Protein AF-0000000066667867 (afdb_homodimer)

Secondary structure (DSSP, 8-state):
-------EEEGGGS--B-TTSSEEEEEESHHHH--SS-EEEEEEE-TT-EEEEEE-SS-EEEEEEEESEEEEEETTEEEEEETTEEEEE-TT--EEEE--SSS-EEEEEEEESPPSSGGGS-EE-S--S-TTSPPP----/-------EEEGGGS--B-TTSSEEEEEESHHHH--SS-EEEEEEE-TT-EEEEEE-SS-EEEEEEEESEEEEEETTEEEEEETTEEEEE-TT--EEEE--SSS-EEEEEEEESPPSSGGGS-EE-S--S-TTSPPP----

Radius of gyration: 17.8 Å; Cα contacts (8 Å, |Δi|>4): 812; chains: 2; bounding box: 37×53×55 Å

Structure (mmCIF, N/CA/C/O backbone):
data_AF-0000000066667867-model_v1
#
loop_
_entity.id
_entity.type
_entity.pdbx_description
1 polymer 'Cupin type-2 domain-containing protein'
#
loop_
_atom_site.group_PDB
_atom_site.id
_atom_site.type_symbol
_atom_site.label_atom_id
_atom_site.label_alt_id
_atom_site.label_comp_id
_atom_site.label_asym_id
_atom_site.label_entity_id
_atom_site.label_seq_id
_atom_site.pdbx_PDB_ins_code
_atom_site.Cartn_x
_atom_site.Cartn_y
_atom_site.Cartn_z
_atom_site.occupancy
_atom_site.B_iso_or_equiv
_atom_site.auth_seq_id
_atom_site.auth_comp_id
_atom_site.auth_asym_id
_atom_site.auth_atom_id
_atom_site.pdbx_PDB_model_num
ATOM 1 N N . MET A 1 1 ? 5.062 1.375 31.656 1 29.25 1 MET A N 1
ATOM 2 C CA . MET A 1 1 ? 5.879 1.717 30.5 1 29.25 1 MET A CA 1
ATOM 3 C C . MET A 1 1 ? 5.203 1.274 29.203 1 29.25 1 MET A C 1
ATOM 5 O O . MET A 1 1 ? 4.988 0.081 28.984 1 29.25 1 MET A O 1
ATOM 9 N N . ASP A 1 2 ? 4.164 1.99 28.641 1 37.16 2 ASP A N 1
ATOM 10 C CA . ASP A 1 2 ? 3.309 1.571 27.531 1 37.16 2 ASP A CA 1
ATOM 11 C C . ASP A 1 2 ? 4.129 0.926 26.406 1 37.16 2 ASP A C 1
ATOM 13 O O . ASP A 1 2 ? 5.133 1.488 25.969 1 37.16 2 ASP A O 1
ATOM 17 N N . ALA A 1 3 ? 4.379 -0.222 26.469 1 41.19 3 ALA A N 1
ATOM 18 C CA . ALA A 1 3 ? 5.258 -0.989 25.578 1 41.19 3 ALA A CA 1
ATOM 19 C C . ALA A 1 3 ? 5.352 -0.349 24.203 1 41.19 3 ALA A C 1
ATOM 21 O O . ALA A 1 3 ? 4.344 0.108 23.656 1 41.19 3 ALA A O 1
ATOM 22 N N . ALA A 1 4 ? 6.492 0.35 23.969 1 49.84 4 ALA A N 1
ATOM 23 C CA . ALA A 1 4 ? 6.777 1.062 22.719 1 49.84 4 ALA A CA 1
ATOM 24 C C . ALA A 1 4 ? 6.262 0.282 21.516 1 49.84 4 ALA A C 1
ATOM 26 O O . ALA A 1 4 ? 6.645 -0.871 21.297 1 49.84 4 ALA A O 1
ATOM 27 N N . VAL A 1 5 ? 4.848 0.308 21.297 1 63.44 5 VAL A N 1
ATOM 28 C CA . VAL A 1 5 ? 4.211 -0.371 20.172 1 63.44 5 VAL A CA 1
ATOM 29 C C . VAL A 1 5 ? 5.055 -0.186 18.906 1 63.44 5 VAL A C 1
ATOM 31 O O . VAL A 1 5 ? 5.422 0.938 18.562 1 63.44 5 VAL A O 1
ATOM 34 N N . THR A 1 6 ? 5.598 -1.247 18.469 1 71 6 THR A N 1
ATOM 35 C CA . THR A 1 6 ? 6.34 -1.229 17.219 1 71 6 THR A CA 1
ATOM 36 C C . THR A 1 6 ? 5.492 -0.626 16.109 1 71 6 THR A C 1
ATOM 38 O O . THR A 1 6 ? 4.391 -1.104 15.828 1 71 6 THR A O 1
ATOM 41 N N . ARG A 1 7 ? 6.102 0.423 15.633 1 91.12 7 ARG A N 1
ATOM 42 C CA . ARG A 1 7 ? 5.332 1.026 14.547 1 91.12 7 ARG A CA 1
ATOM 43 C C . ARG A 1 7 ? 6.105 0.968 13.234 1 91.12 7 ARG A C 1
ATOM 45 O O . ARG A 1 7 ? 5.531 1.179 12.164 1 91.12 7 ARG A O 1
ATOM 52 N N . VAL A 1 8 ? 7.395 0.583 13.359 1 98.12 8 VAL A N 1
ATOM 53 C CA . VAL A 1 8 ? 8.219 0.537 12.156 1 98.12 8 VAL A CA 1
ATOM 54 C C . VAL A 1 8 ? 8.758 -0.879 11.945 1 98.12 8 VAL A C 1
ATOM 56 O O . VAL A 1 8 ? 9.273 -1.498 12.883 1 98.12 8 VAL A O 1
ATOM 59 N N . VAL A 1 9 ? 8.609 -1.405 10.789 1 98.5 9 VAL A N 1
ATOM 60 C CA . VAL A 1 9 ? 9.117 -2.723 10.414 1 98.5 9 VAL A CA 1
ATOM 61 C C . VAL A 1 9 ? 10 -2.607 9.172 1 98.5 9 VAL A C 1
ATOM 63 O O . VAL A 1 9 ? 9.555 -2.102 8.141 1 98.5 9 VAL A O 1
ATOM 66 N N . ALA A 1 10 ? 11.211 -3.066 9.281 1 98.69 10 ALA A N 1
ATOM 67 C CA . ALA A 1 10 ? 12.133 -3.07 8.148 1 98.69 10 ALA A CA 1
ATOM 68 C C . ALA A 1 10 ? 12.023 -4.367 7.352 1 98.69 10 ALA A C 1
ATOM 70 O O . ALA A 1 10 ? 11.953 -5.453 7.934 1 98.69 10 ALA A O 1
ATOM 71 N N . ALA A 1 11 ? 12.008 -4.215 6.016 1 98.69 11 ALA A N 1
ATOM 72 C CA . ALA A 1 11 ? 11.984 -5.41 5.176 1 98.69 11 ALA A CA 1
ATOM 73 C C . ALA A 1 11 ? 13.15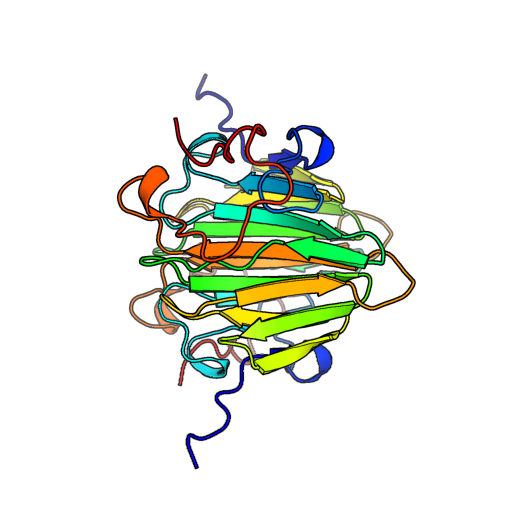6 -6.336 5.508 1 98.69 11 ALA A C 1
ATOM 75 O O . ALA A 1 11 ? 13.023 -7.559 5.445 1 98.69 11 ALA A O 1
ATOM 76 N N . ALA A 1 12 ? 14.25 -5.789 5.828 1 98.12 12 ALA A N 1
ATOM 77 C CA . ALA A 1 12 ? 15.453 -6.559 6.117 1 98.12 12 ALA A CA 1
ATOM 78 C C . ALA A 1 12 ? 15.25 -7.473 7.324 1 98.12 12 ALA A C 1
ATOM 80 O O . ALA A 1 12 ? 15.969 -8.461 7.492 1 98.12 12 ALA A O 1
ATOM 81 N N . ASP A 1 13 ? 14.32 -7.164 8.195 1 97.12 13 ASP A N 1
ATOM 82 C CA . ASP A 1 13 ? 14.102 -7.91 9.43 1 97.12 13 ASP A CA 1
ATOM 83 C C . ASP A 1 13 ? 13.047 -9 9.234 1 97.12 13 ASP A C 1
ATOM 85 O O . ASP A 1 13 ? 12.703 -9.711 10.18 1 97.12 13 ASP A O 1
ATOM 89 N N . ILE A 1 14 ? 12.453 -9.086 8.086 1 97.25 14 ILE A N 1
ATOM 90 C CA . ILE A 1 14 ? 11.398 -10.047 7.801 1 97.25 14 ILE A CA 1
ATOM 91 C C . ILE A 1 14 ? 11.938 -11.148 6.883 1 97.25 14 ILE A C 1
ATOM 93 O O . ILE A 1 14 ? 12.523 -10.859 5.84 1 97.25 14 ILE A O 1
ATOM 97 N N . ALA A 1 15 ? 11.766 -12.391 7.25 1 94.75 15 ALA A N 1
ATOM 98 C CA . ALA A 1 15 ? 12.164 -13.516 6.406 1 94.75 15 ALA A CA 1
ATOM 99 C C . ALA A 1 15 ? 11.344 -13.555 5.121 1 94.75 15 ALA A C 1
ATOM 101 O O . ALA A 1 15 ? 10.133 -13.336 5.141 1 94.75 15 ALA A O 1
ATOM 102 N N . PRO A 1 16 ? 11.992 -13.828 4.039 1 95.88 16 PRO A N 1
ATOM 103 C CA . PRO A 1 16 ? 11.25 -13.945 2.781 1 95.88 16 PRO A CA 1
ATOM 104 C C . PRO A 1 16 ? 10.344 -15.172 2.744 1 95.88 16 PRO A C 1
ATOM 106 O O . PRO A 1 16 ? 10.664 -16.203 3.344 1 95.88 16 PRO A O 1
ATOM 109 N N . ASN A 1 17 ? 9.219 -15.039 2.111 1 95.5 17 ASN A N 1
ATOM 110 C CA . ASN A 1 17 ? 8.336 -16.141 1.747 1 95.5 17 ASN A CA 1
ATOM 111 C C . ASN A 1 17 ? 8.43 -16.469 0.26 1 95.5 17 ASN A C 1
ATOM 113 O O . ASN A 1 17 ? 8.164 -15.617 -0.588 1 95.5 17 ASN A O 1
ATOM 117 N N . ALA A 1 18 ? 8.797 -17.688 -0.059 1 95.06 18 ALA A N 1
ATOM 118 C CA . ALA A 1 18 ? 9.031 -18.062 -1.451 1 95.06 18 ALA A CA 1
ATOM 119 C C . ALA A 1 18 ? 8.008 -19.078 -1.925 1 95.06 18 ALA A C 1
ATOM 121 O O . ALA A 1 18 ? 8.141 -19.641 -3.014 1 95.06 18 ALA A O 1
ATOM 122 N N . ARG A 1 19 ? 6.996 -19.312 -1.132 1 96.19 19 ARG A N 1
ATOM 123 C CA . ARG A 1 19 ? 6.039 -20.375 -1.414 1 96.19 19 ARG A CA 1
ATOM 124 C C . ARG A 1 19 ? 5.402 -20.188 -2.787 1 96.19 19 ARG A C 1
ATOM 126 O O . ARG A 1 19 ? 5.316 -21.125 -3.57 1 96.19 19 ARG A O 1
ATOM 133 N N . ARG A 1 20 ? 5.09 -19 -3.145 1 97.38 20 ARG A N 1
ATOM 134 C CA . ARG A 1 20 ? 4.418 -18.734 -4.414 1 97.38 20 ARG A CA 1
ATOM 135 C C . ARG A 1 20 ? 5.395 -18.172 -5.438 1 97.38 20 ARG A C 1
ATOM 137 O O . ARG A 1 20 ? 4.984 -17.734 -6.516 1 97.38 20 ARG A O 1
ATOM 144 N N . GLY A 1 21 ? 6.641 -18.125 -5.043 1 97.38 21 GLY A N 1
ATOM 145 C CA . GLY A 1 21 ? 7.672 -17.625 -5.93 1 97.38 21 GLY A CA 1
ATOM 146 C C . GLY A 1 21 ? 8.156 -16.234 -5.547 1 97.38 21 GLY A C 1
ATOM 147 O O . GLY A 1 21 ? 7.445 -15.492 -4.859 1 97.38 21 GLY A O 1
ATOM 148 N N . GLY A 1 22 ? 9.289 -15.953 -6.004 1 97.38 22 GLY A N 1
ATOM 149 C CA . GLY A 1 22 ? 9.852 -14.641 -5.727 1 97.38 22 GLY A CA 1
ATOM 150 C C . GLY A 1 22 ? 10.234 -14.453 -4.273 1 97.38 22 GLY A C 1
ATOM 151 O O . GLY A 1 22 ? 10.281 -15.414 -3.508 1 97.38 22 GLY A O 1
ATOM 152 N N . ASP A 1 23 ? 10.648 -13.195 -3.928 1 97.62 23 ASP A N 1
ATOM 153 C CA . ASP A 1 23 ? 10.93 -12.727 -2.574 1 97.62 23 ASP A CA 1
ATOM 154 C C . ASP A 1 23 ? 9.789 -11.852 -2.045 1 97.62 23 ASP A C 1
ATOM 156 O O . ASP A 1 23 ? 9.703 -10.672 -2.377 1 97.62 23 ASP A O 1
ATOM 160 N N . LEU A 1 24 ? 8.93 -12.5 -1.268 1 98 24 LEU A N 1
ATOM 161 C CA . LEU A 1 24 ? 7.797 -11.797 -0.673 1 98 24 LEU A CA 1
ATOM 162 C C . LEU A 1 24 ? 8.008 -11.594 0.823 1 98 24 LEU A C 1
ATOM 164 O O . LEU A 1 24 ? 8.414 -12.516 1.528 1 98 24 LEU A O 1
ATOM 168 N N . ARG A 1 25 ? 7.762 -10.383 1.288 1 97.94 25 ARG A N 1
ATOM 169 C CA . ARG A 1 25 ? 7.887 -10.078 2.709 1 97.94 25 ARG A CA 1
ATOM 170 C C . ARG A 1 25 ? 6.703 -9.258 3.199 1 97.94 25 ARG A C 1
ATOM 172 O O . ARG A 1 25 ? 6.457 -8.156 2.697 1 97.94 25 ARG A O 1
ATOM 179 N N . VAL A 1 26 ? 5.945 -9.797 4.141 1 97.94 26 VAL A N 1
ATOM 180 C CA . VAL A 1 26 ? 4.859 -9.062 4.781 1 97.94 26 VAL A CA 1
ATOM 181 C C . VAL A 1 26 ? 5.402 -8.242 5.945 1 97.94 26 VAL A C 1
ATOM 183 O O . VAL A 1 26 ? 5.844 -8.797 6.953 1 97.94 26 VAL A O 1
ATOM 186 N N . LEU A 1 27 ? 5.324 -6.949 5.816 1 98.5 27 LEU A N 1
ATOM 187 C CA . LEU A 1 27 ? 5.949 -6.07 6.797 1 98.5 27 LEU A CA 1
ATOM 188 C C . LEU A 1 27 ? 4.953 -5.656 7.875 1 98.5 27 LEU A C 1
ATOM 190 O O . LEU A 1 27 ? 5.137 -5.98 9.055 1 98.5 27 LEU A O 1
ATOM 194 N N . LEU A 1 28 ? 3.922 -4.961 7.5 1 98.69 28 LEU A N 1
ATOM 195 C CA . LEU A 1 28 ? 2.889 -4.516 8.43 1 98.69 28 LEU A CA 1
ATOM 196 C C . LEU A 1 28 ? 1.666 -5.426 8.359 1 98.69 28 LEU A C 1
ATOM 198 O O . LEU A 1 28 ? 1.031 -5.535 7.305 1 98.69 28 LEU A O 1
ATOM 202 N N . SER A 1 29 ? 1.342 -6.07 9.445 1 98.06 29 SER A N 1
ATOM 203 C CA . SER A 1 29 ? 0.272 -7.062 9.523 1 98.06 29 SER A CA 1
ATOM 204 C C . SER A 1 29 ? -0.299 -7.145 10.938 1 98.06 29 SER A C 1
ATOM 206 O O . SER A 1 29 ? 0.248 -6.551 11.867 1 98.06 29 SER A O 1
ATOM 208 N N . PRO A 1 30 ? -1.428 -7.867 11.047 1 97.44 30 PRO A N 1
ATOM 209 C CA . PRO A 1 30 ? -1.896 -8.117 12.414 1 97.44 30 PRO A CA 1
ATOM 210 C C . PRO A 1 30 ? -0.801 -8.68 13.32 1 97.44 30 PRO A C 1
ATOM 212 O O . PRO A 1 30 ? -0.742 -8.344 14.508 1 97.44 30 PRO A O 1
ATOM 215 N N . ARG A 1 31 ? 0.071 -9.43 12.812 1 95.31 31 ARG A N 1
ATOM 216 C CA . ARG A 1 31 ? 1.134 -10.055 13.594 1 95.31 31 ARG A CA 1
ATOM 217 C C . ARG A 1 31 ? 2.158 -9.023 14.047 1 95.31 31 ARG A C 1
ATOM 219 O O . ARG A 1 31 ? 2.561 -9.008 15.211 1 95.31 31 ARG A O 1
ATOM 226 N N . THR A 1 32 ? 2.582 -8.148 13.195 1 96.81 32 THR A N 1
ATOM 227 C CA . THR A 1 32 ? 3.746 -7.316 13.469 1 96.81 32 THR A CA 1
ATOM 228 C C . THR A 1 32 ? 3.328 -6.004 14.133 1 96.81 32 THR A C 1
ATOM 230 O O . THR A 1 32 ? 4.078 -5.441 14.93 1 96.81 32 THR A O 1
ATOM 233 N N . VAL A 1 33 ? 2.064 -5.477 13.758 1 97.31 33 VAL A N 1
ATOM 234 C CA . VAL A 1 33 ? 1.728 -4.137 14.227 1 97.31 33 VAL A CA 1
ATOM 235 C C . VAL A 1 33 ? 0.277 -4.105 14.703 1 97.31 33 VAL A C 1
ATOM 237 O O . VAL A 1 33 ? -0.292 -3.033 14.914 1 97.31 33 VAL A O 1
ATOM 240 N N . GLU A 1 34 ? -0.367 -5.242 14.719 1 96.75 34 GLU A N 1
ATOM 241 C CA . GLU A 1 34 ? -1.733 -5.402 15.203 1 96.75 34 GLU A CA 1
ATOM 242 C C . GLU A 1 34 ? -2.727 -4.656 14.32 1 96.75 34 GLU A C 1
ATOM 244 O O . GLU A 1 34 ? -3.727 -4.121 14.805 1 96.75 34 GLU A O 1
ATOM 249 N N . SER A 1 35 ? -2.346 -4.535 13.047 1 97.94 35 SER A N 1
ATOM 250 C CA . SER A 1 35 ? -3.301 -3.949 12.117 1 97.94 35 SER A CA 1
ATOM 251 C C . SER A 1 35 ? -4.598 -4.754 12.07 1 97.94 35 SER A C 1
ATOM 253 O O . SER A 1 35 ? -4.594 -5.961 12.32 1 97.94 35 SER A O 1
ATOM 255 N N . THR A 1 36 ? -5.691 -4.051 11.703 1 98 36 THR A N 1
ATOM 256 C CA . THR A 1 36 ? -6.984 -4.73 11.688 1 98 36 THR A CA 1
ATOM 257 C C . THR A 1 36 ? -7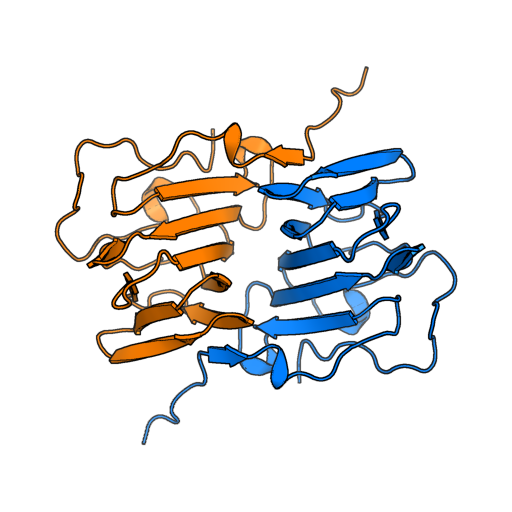.637 -4.629 10.312 1 98 36 THR A C 1
ATOM 259 O O . THR A 1 36 ? -8.57 -5.379 10.008 1 98 36 THR A O 1
ATOM 262 N N . SER A 1 37 ? -7.191 -3.803 9.469 1 98.5 37 SER A N 1
ATOM 263 C CA . SER A 1 37 ? -7.871 -3.539 8.211 1 98.5 37 SER A CA 1
ATOM 264 C C . SER A 1 37 ? -7.227 -4.309 7.059 1 98.5 37 SER A C 1
ATOM 266 O O . SER A 1 37 ? -7.859 -4.539 6.027 1 98.5 37 SER A O 1
ATOM 268 N N . GLY A 1 38 ? -5.98 -4.598 7.168 1 98.44 38 GLY A N 1
ATOM 269 C CA . GLY A 1 38 ? -5.223 -5.23 6.102 1 98.44 38 GLY A CA 1
ATOM 270 C C . GLY A 1 38 ? -3.76 -5.438 6.453 1 98.44 38 GLY A C 1
ATOM 271 O O . GLY A 1 38 ? -3.393 -5.434 7.629 1 98.44 38 GLY A O 1
ATOM 272 N N . PHE A 1 39 ? -2.975 -5.691 5.426 1 98.56 39 PHE A N 1
ATOM 273 C CA . PHE A 1 39 ? -1.535 -5.824 5.609 1 98.56 39 PHE A CA 1
ATOM 274 C C . PHE A 1 39 ? -0.783 -5.32 4.387 1 98.56 39 PHE A C 1
ATOM 276 O O . PHE A 1 39 ? -1.359 -5.203 3.303 1 98.56 39 PHE A O 1
ATOM 283 N N . LEU A 1 40 ? 0.442 -4.977 4.594 1 98.81 40 LEU A N 1
ATOM 284 C CA . LEU A 1 40 ? 1.341 -4.422 3.586 1 98.81 40 LEU A CA 1
ATOM 285 C C . LEU A 1 40 ? 2.654 -5.195 3.547 1 98.81 40 LEU A C 1
ATOM 287 O 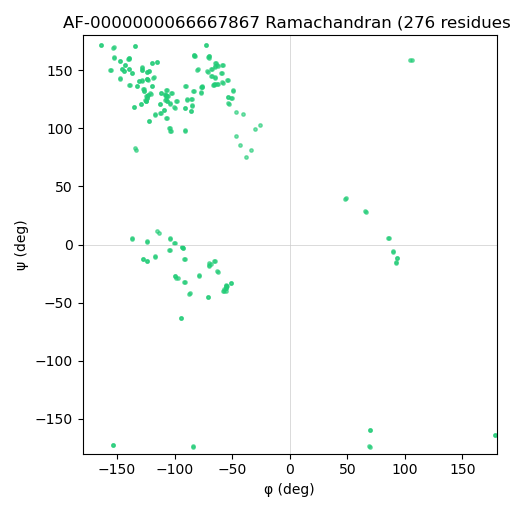O . LEU A 1 40 ? 3.205 -5.547 4.594 1 98.81 40 LEU A O 1
ATOM 291 N N . GLY A 1 41 ? 3.133 -5.375 2.352 1 98.69 41 GLY A N 1
ATOM 292 C CA . GLY A 1 41 ? 4.438 -5.992 2.174 1 98.69 41 GLY A CA 1
ATOM 293 C C . GLY A 1 41 ? 5.125 -5.574 0.889 1 98.69 41 GLY A C 1
ATOM 294 O O . GLY A 1 41 ? 4.695 -4.629 0.226 1 98.69 41 GLY A O 1
ATOM 295 N N . VAL A 1 42 ? 6.258 -6.246 0.631 1 98.81 42 VAL A N 1
ATOM 296 C CA . VAL A 1 42 ? 7.039 -5.98 -0.574 1 98.81 42 VAL A CA 1
ATOM 297 C C . VAL A 1 42 ? 7.316 -7.289 -1.31 1 98.81 42 VAL A C 1
ATOM 299 O O . VAL A 1 42 ? 7.328 -8.359 -0.701 1 98.81 42 VAL A O 1
ATOM 302 N N . LEU A 1 43 ? 7.426 -7.102 -2.584 1 98.31 43 LEU A N 1
ATOM 303 C CA . LEU A 1 43 ? 7.723 -8.188 -3.514 1 98.31 43 LEU A CA 1
ATOM 304 C C . LEU A 1 43 ? 8.922 -7.836 -4.391 1 98.31 43 LEU A C 1
ATOM 306 O O . LEU A 1 43 ? 9.023 -6.711 -4.891 1 98.31 43 LEU A O 1
ATOM 310 N N . ARG A 1 44 ? 9.844 -8.758 -4.547 1 98.69 44 ARG A N 1
ATOM 311 C CA . ARG A 1 44 ? 10.938 -8.641 -5.512 1 98.69 44 ARG A CA 1
ATOM 312 C C . ARG A 1 44 ? 11 -9.867 -6.414 1 98.69 44 ARG A C 1
ATOM 314 O O . ARG A 1 44 ? 10.938 -11 -5.938 1 98.69 44 ARG A O 1
ATOM 321 N N . LEU A 1 45 ? 11.102 -9.625 -7.68 1 98.88 45 LEU A N 1
ATOM 322 C CA . LEU A 1 45 ? 11.227 -10.688 -8.672 1 98.88 45 LEU A CA 1
ATOM 323 C C . LEU A 1 45 ? 12.469 -10.477 -9.539 1 98.88 45 LEU A C 1
ATOM 325 O O . LEU A 1 45 ? 12.641 -9.414 -10.141 1 98.88 45 LEU A O 1
ATOM 329 N N . ALA A 1 46 ? 13.336 -11.445 -9.578 1 98.69 46 ALA A N 1
ATOM 330 C CA . ALA A 1 46 ? 14.398 -11.461 -10.578 1 98.69 46 ALA A CA 1
ATOM 331 C C . ALA A 1 46 ? 13.836 -11.727 -11.977 1 98.69 46 ALA A C 1
ATOM 333 O O . ALA A 1 46 ? 12.68 -12.133 -12.117 1 98.69 46 ALA A O 1
ATOM 334 N N . PRO A 1 47 ? 14.688 -11.383 -13.008 1 98.75 47 PRO A N 1
ATOM 335 C CA . PRO A 1 47 ? 14.227 -11.719 -14.359 1 98.75 47 PRO A CA 1
ATOM 336 C C . PRO A 1 47 ? 13.797 -13.18 -14.484 1 98.75 47 PRO A C 1
ATOM 338 O O . PRO A 1 47 ? 14.516 -14.078 -14.039 1 98.75 47 PRO A O 1
ATOM 341 N N . GLY A 1 48 ? 12.578 -13.383 -14.969 1 98.44 48 GLY A N 1
ATOM 342 C CA . GLY A 1 48 ? 12.078 -14.727 -15.203 1 98.44 48 GLY A CA 1
ATOM 343 C C . GLY A 1 48 ? 11.289 -15.281 -14.031 1 98.44 48 GLY A C 1
ATOM 344 O O . GLY A 1 48 ? 10.594 -16.281 -14.164 1 98.44 48 GLY A O 1
ATOM 345 N N . GLU A 1 49 ? 11.344 -14.633 -12.906 1 98.69 49 GLU A N 1
ATOM 346 C CA . GLU A 1 49 ? 10.617 -15.094 -11.727 1 98.69 49 GLU A CA 1
ATOM 347 C C . GLU A 1 49 ? 9.164 -14.648 -11.758 1 98.69 49 GLU A C 1
ATOM 349 O O . GLU A 1 49 ? 8.797 -13.766 -12.539 1 98.69 49 GLU A O 1
ATOM 354 N N . PHE A 1 50 ? 8.359 -15.32 -10.938 1 98.75 50 PHE A N 1
ATOM 355 C CA . PHE A 1 50 ? 6.938 -15 -10.867 1 98.75 50 PHE A CA 1
ATOM 356 C C . PHE A 1 50 ? 6.375 -15.359 -9.492 1 98.75 50 PHE A C 1
ATOM 358 O O . PHE A 1 50 ? 7.031 -16.047 -8.703 1 98.75 50 PHE A O 1
ATOM 365 N N . VAL A 1 51 ? 5.273 -14.805 -9.18 1 98.69 51 VAL A N 1
ATOM 366 C CA . VAL A 1 51 ? 4.367 -15.266 -8.133 1 98.69 51 VAL A CA 1
ATOM 367 C C . VAL A 1 51 ? 3.236 -16.078 -8.758 1 98.69 51 VAL A C 1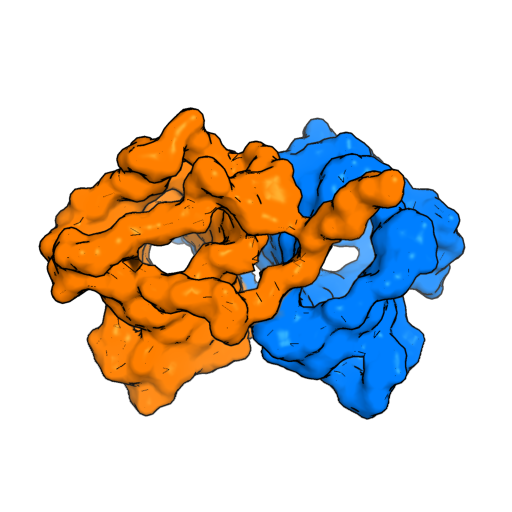
ATOM 369 O O . VAL A 1 51 ? 2.506 -15.586 -9.625 1 98.69 51 VAL A O 1
ATOM 372 N N . SER A 1 52 ? 3.062 -17.281 -8.328 1 98.69 52 SER A N 1
ATOM 373 C CA . SER A 1 52 ? 2.123 -18.219 -8.953 1 98.69 52 SER A CA 1
ATOM 374 C C . SER A 1 52 ? 0.689 -17.703 -8.844 1 98.69 52 SER A C 1
ATOM 376 O O . SER A 1 52 ? 0.358 -16.953 -7.918 1 98.69 52 SER A O 1
ATOM 378 N N . GLU A 1 53 ? -0.108 -18.125 -9.742 1 98.75 53 GLU A N 1
ATOM 379 C CA . GLU A 1 53 ? -1.49 -17.672 -9.852 1 98.75 53 GLU A CA 1
ATOM 380 C C . GLU A 1 53 ? -2.293 -18.062 -8.609 1 98.75 53 GLU A C 1
ATOM 382 O O . GLU A 1 53 ? -2.174 -19.172 -8.109 1 98.75 53 GLU A O 1
ATOM 387 N N . HIS A 1 54 ? -3.09 -17.188 -8.148 1 98.56 54 HIS A N 1
ATOM 388 C CA . HIS A 1 54 ? -3.992 -17.359 -7.012 1 98.56 54 HIS A CA 1
ATOM 389 C C . HIS A 1 54 ? -5.062 -16.266 -6.996 1 98.56 54 HIS A C 1
ATOM 391 O O . HIS A 1 54 ? -5.082 -15.398 -7.867 1 98.56 54 HIS A O 1
ATOM 397 N N . TYR A 1 55 ? -5.988 -16.422 -6.141 1 98.69 55 TYR A N 1
ATOM 398 C CA . TYR A 1 55 ? -6.941 -15.344 -5.898 1 98.69 55 TYR A CA 1
ATOM 399 C C . TYR A 1 55 ? -7.246 -15.211 -4.414 1 98.69 55 TYR A C 1
ATOM 401 O O . TYR A 1 55 ? -6.887 -16.078 -3.617 1 98.69 55 TYR A O 1
ATOM 409 N N . HIS A 1 56 ? -7.75 -14.07 -4.004 1 98.69 56 HIS A N 1
ATOM 410 C CA . HIS A 1 56 ? -8.164 -13.766 -2.639 1 98.69 56 HIS A CA 1
ATOM 411 C C . HIS A 1 56 ? -9.688 -13.672 -2.537 1 98.69 56 HIS A C 1
ATOM 413 O O . HIS A 1 56 ? -10.297 -12.766 -3.104 1 98.69 56 HIS A O 1
ATOM 419 N N . PRO A 1 57 ? -10.336 -14.555 -1.788 1 98.69 57 PRO A N 1
ATOM 420 C CA . PRO A 1 57 ? -11.797 -14.531 -1.702 1 98.69 57 PRO A CA 1
ATOM 421 C C . PRO A 1 57 ? -12.328 -13.32 -0.933 1 98.69 57 PRO A C 1
ATOM 423 O O . PRO A 1 57 ? -13.477 -12.922 -1.126 1 98.69 57 PRO A O 1
ATOM 426 N N . TYR A 1 58 ? -11.492 -12.664 -0.156 1 98.62 58 TYR A N 1
ATOM 427 C CA . TYR A 1 58 ? -12.031 -11.695 0.79 1 98.62 58 TYR A CA 1
ATOM 428 C C . TYR A 1 58 ? -11.336 -10.344 0.641 1 98.62 58 TYR A C 1
ATOM 430 O O . TYR A 1 58 ? -11.789 -9.344 1.206 1 98.62 58 TYR A O 1
ATOM 438 N N . SER A 1 59 ? -10.25 -10.32 -0.085 1 98.75 59 SER A N 1
ATOM 439 C CA . SER A 1 59 ? -9.43 -9.109 -0.066 1 98.75 59 SER A CA 1
ATOM 440 C C . SER A 1 59 ? -9.219 -8.562 -1.475 1 98.75 59 SER A C 1
ATOM 442 O O . SER A 1 59 ? -9.062 -9.336 -2.426 1 98.75 59 SER A O 1
ATOM 444 N N . GLU A 1 60 ? -9.227 -7.293 -1.564 1 98.88 60 GLU A N 1
ATOM 445 C CA . GLU A 1 60 ? -8.633 -6.594 -2.701 1 98.88 60 GLU A CA 1
ATOM 446 C C . GLU A 1 60 ? -7.117 -6.488 -2.555 1 98.88 60 GLU A C 1
ATOM 448 O O . GLU A 1 60 ? -6.598 -6.438 -1.438 1 98.88 60 GLU A O 1
ATOM 453 N N . GLU A 1 61 ? -6.449 -6.449 -3.67 1 98.88 61 GLU A N 1
ATOM 454 C CA . GLU A 1 61 ? -5.004 -6.27 -3.641 1 98.88 61 GLU A CA 1
ATOM 455 C C . GLU A 1 61 ? -4.582 -5.051 -4.457 1 98.88 61 GLU A C 1
ATOM 457 O O . GLU A 1 61 ? -5.035 -4.867 -5.59 1 98.88 61 GLU A O 1
ATOM 462 N N . PHE A 1 62 ? -3.832 -4.227 -3.869 1 98.94 62 PHE A N 1
ATOM 463 C CA . PHE A 1 62 ? -3.195 -3.043 -4.434 1 98.94 62 PHE A CA 1
ATOM 464 C C . PHE A 1 62 ? -1.702 -3.271 -4.625 1 98.94 62 PHE A C 1
ATOM 466 O O . PHE A 1 62 ? -1.002 -3.662 -3.689 1 98.94 62 PHE A O 1
ATOM 473 N N . LEU A 1 63 ? -1.206 -3.109 -5.809 1 98.94 63 LEU A N 1
ATOM 474 C CA . LEU A 1 63 ? 0.202 -3.359 -6.094 1 98.94 63 LEU A CA 1
ATOM 475 C C . LEU A 1 63 ? 0.829 -2.176 -6.824 1 98.94 63 LEU A C 1
ATOM 477 O O . LEU A 1 63 ? 0.345 -1.766 -7.883 1 98.94 63 LEU A O 1
ATOM 481 N N . TYR A 1 64 ? 1.837 -1.585 -6.281 1 98.94 64 TYR A N 1
ATOM 482 C CA . TYR A 1 64 ? 2.578 -0.469 -6.859 1 98.94 64 TYR A CA 1
ATOM 483 C C . TYR A 1 64 ? 3.992 -0.891 -7.238 1 98.94 64 TYR A C 1
ATOM 485 O O . TYR A 1 64 ? 4.734 -1.414 -6.402 1 98.94 64 TYR A O 1
ATOM 493 N N . VAL A 1 65 ? 4.422 -0.595 -8.453 1 98.94 65 VAL A N 1
ATOM 494 C CA . VAL A 1 65 ? 5.754 -0.976 -8.914 1 98.94 65 VAL A CA 1
ATOM 495 C C . VAL A 1 65 ? 6.75 0.139 -8.602 1 98.94 65 VAL A C 1
ATOM 497 O O . VAL A 1 65 ? 6.645 1.243 -9.141 1 98.94 65 VAL A O 1
ATOM 500 N N . VAL A 1 66 ? 7.715 -0.22 -7.77 1 98.38 66 VAL A N 1
ATOM 501 C CA . VAL A 1 66 ? 8.719 0.708 -7.27 1 98.38 66 VAL A CA 1
ATOM 502 C C . VAL A 1 66 ? 9.891 0.773 -8.242 1 98.38 66 VAL A C 1
ATOM 504 O O . VAL A 1 66 ? 10.461 1.845 -8.477 1 98.38 66 VAL A O 1
ATOM 507 N N . ALA A 1 67 ? 10.273 -0.319 -8.719 1 98.25 67 ALA A N 1
ATOM 508 C CA . ALA A 1 67 ? 11.398 -0.478 -9.633 1 98.25 67 ALA A CA 1
ATOM 509 C C . ALA A 1 67 ? 11.117 -1.568 -10.664 1 98.25 67 ALA A C 1
ATOM 511 O O . ALA A 1 67 ? 10.438 -2.557 -10.359 1 98.25 67 ALA A O 1
ATOM 512 N N . GLY A 1 68 ? 11.703 -1.391 -11.875 1 98.38 68 GLY A N 1
ATOM 513 C CA . GLY A 1 68 ? 11.469 -2.355 -12.938 1 98.38 68 GLY A CA 1
ATOM 514 C C . GLY A 1 68 ? 10.047 -2.311 -13.477 1 98.38 68 GLY A C 1
ATOM 515 O O . GLY A 1 68 ? 9.43 -1.246 -13.508 1 98.38 68 GLY A O 1
ATOM 516 N N . SER A 1 69 ? 9.68 -3.398 -14.102 1 98.56 69 SER A N 1
ATOM 517 C CA . SER A 1 69 ? 8.336 -3.566 -14.656 1 98.56 69 SER A CA 1
ATOM 518 C C . SER A 1 69 ? 7.82 -4.984 -14.43 1 98.56 69 SER A C 1
ATOM 520 O O . SER A 1 69 ? 8.609 -5.926 -14.305 1 98.56 69 SER A O 1
ATOM 522 N N . LEU A 1 70 ? 6.531 -5.047 -14.336 1 98.81 70 LEU A N 1
ATOM 523 C CA . LEU A 1 70 ? 5.895 -6.34 -14.125 1 98.81 70 LEU A CA 1
ATOM 524 C C . LEU A 1 70 ? 4.785 -6.574 -15.148 1 98.81 70 LEU A C 1
ATOM 526 O O . LEU A 1 70 ? 4.242 -5.621 -15.703 1 98.81 70 LEU A O 1
ATOM 530 N N . THR A 1 71 ? 4.566 -7.773 -15.406 1 98.69 71 THR A N 1
ATOM 531 C CA . THR A 1 71 ? 3.344 -8.211 -16.078 1 98.69 71 THR A CA 1
ATOM 532 C C . THR A 1 71 ? 2.43 -8.945 -15.094 1 98.69 71 THR A C 1
ATOM 534 O O . THR A 1 71 ? 2.855 -9.891 -14.43 1 98.69 71 THR A O 1
ATOM 537 N N . VAL A 1 72 ? 1.196 -8.469 -14.984 1 98.75 72 VAL A N 1
ATOM 538 C CA . VAL A 1 72 ? 0.205 -9.133 -14.141 1 98.75 72 VAL A CA 1
ATOM 539 C C . VAL A 1 72 ? -0.892 -9.734 -15.016 1 98.75 72 VAL A C 1
ATOM 541 O O . VAL A 1 72 ? -1.518 -9.039 -15.812 1 98.75 72 VAL A O 1
ATOM 544 N N . LEU A 1 73 ? -1.039 -11.016 -14.898 1 98.44 73 LEU A N 1
ATOM 545 C CA . LEU A 1 73 ? -2.178 -11.648 -15.555 1 98.44 73 LEU A CA 1
ATOM 546 C C . LEU A 1 73 ? -3.42 -11.578 -14.672 1 98.44 73 LEU A C 1
ATOM 548 O O . LEU A 1 73 ? -3.414 -12.078 -13.547 1 98.44 73 LEU A O 1
ATOM 552 N N . LEU A 1 74 ? -4.41 -10.969 -15.141 1 98.12 74 LEU A N 1
ATOM 553 C CA . LEU A 1 74 ? -5.719 -10.906 -14.492 1 98.12 74 LEU A CA 1
ATOM 554 C C . LEU A 1 74 ? -6.73 -11.781 -15.234 1 98.12 74 LEU A C 1
ATOM 556 O O . LEU A 1 74 ? -7.121 -11.461 -16.359 1 98.12 74 LEU A O 1
ATOM 560 N N . ASP A 1 75 ? -7.07 -12.844 -14.609 1 97.5 75 ASP A N 1
ATOM 561 C CA . ASP A 1 75 ? -7.875 -13.875 -15.266 1 97.5 75 ASP A CA 1
ATOM 562 C C . ASP A 1 75 ? -7.305 -14.219 -16.641 1 97.5 75 ASP A C 1
ATOM 564 O O . ASP A 1 75 ? -8.039 -14.266 -17.625 1 97.5 75 ASP A O 1
ATOM 568 N N . GLY A 1 76 ? -6.047 -14.242 -16.594 1 96.56 76 GLY A N 1
ATOM 569 C CA . GLY A 1 76 ? -5.359 -14.719 -17.781 1 96.56 76 GLY A CA 1
ATOM 570 C C . GLY A 1 76 ? -4.969 -13.609 -18.75 1 96.56 76 GLY A C 1
ATOM 571 O O . GLY A 1 76 ? -4.176 -13.82 -19.656 1 96.56 76 GLY A O 1
ATOM 572 N N . ALA A 1 77 ? -5.527 -12.453 -18.594 1 96.69 77 ALA A N 1
ATOM 573 C CA . ALA A 1 77 ? -5.219 -11.328 -19.469 1 96.69 77 ALA A CA 1
ATOM 574 C C . ALA A 1 77 ? -4.031 -10.531 -18.938 1 96.69 77 ALA A C 1
ATOM 576 O O . ALA A 1 77 ? -4.059 -10.031 -17.812 1 96.69 77 ALA A O 1
ATOM 577 N N . PRO A 1 78 ? -2.986 -10.352 -19.766 1 97 78 PRO A N 1
ATOM 578 C CA . PRO A 1 78 ? -1.794 -9.648 -19.281 1 97 78 PRO A CA 1
ATOM 579 C C . PRO A 1 78 ? -1.991 -8.133 -19.203 1 97 78 PRO A C 1
ATOM 581 O O . PRO A 1 78 ? -2.6 -7.543 -20.109 1 97 78 PRO A O 1
ATOM 584 N N . VAL A 1 79 ? -1.56 -7.562 -18.156 1 97.5 79 VAL A N 1
ATOM 585 C CA . VAL A 1 79 ? -1.469 -6.121 -17.969 1 97.5 79 VAL A CA 1
ATOM 586 C C . VAL A 1 79 ? -0.036 -5.734 -17.609 1 97.5 79 VAL A C 1
ATOM 588 O O . VAL A 1 79 ? 0.549 -6.293 -16.672 1 97.5 79 VAL A O 1
ATOM 591 N N . GLU A 1 80 ? 0.511 -4.801 -18.391 1 97.75 80 GLU A N 1
ATOM 592 C CA . GLU A 1 80 ? 1.84 -4.293 -18.062 1 97.75 80 GLU A CA 1
ATOM 593 C C . GLU A 1 80 ? 1.766 -3.191 -17.016 1 97.75 80 GLU A C 1
ATOM 595 O O . GLU A 1 80 ? 0.933 -2.289 -17.109 1 97.75 80 GLU A O 1
ATOM 600 N N . VAL A 1 81 ? 2.578 -3.314 -16.047 1 98.69 81 VAL A N 1
ATOM 601 C CA . VAL A 1 81 ? 2.656 -2.33 -14.969 1 98.69 81 VAL A CA 1
ATOM 602 C C . VAL A 1 81 ? 4.078 -1.778 -14.875 1 98.69 81 VAL A C 1
ATOM 604 O O . VAL A 1 81 ? 4.984 -2.459 -14.391 1 98.69 81 VAL A O 1
ATOM 607 N N . ALA A 1 82 ? 4.242 -0.554 -15.32 1 98.44 82 ALA A N 1
ATOM 608 C CA . ALA A 1 82 ? 5.562 0.072 -15.359 1 98.44 82 ALA A CA 1
ATOM 609 C C . ALA A 1 82 ? 5.926 0.673 -14.008 1 98.44 82 ALA A C 1
ATOM 611 O O . ALA A 1 82 ? 5.062 0.838 -13.141 1 98.44 82 ALA A O 1
ATOM 612 N N . GLN A 1 83 ? 7.242 0.937 -13.891 1 98.62 83 GLN A N 1
ATOM 613 C CA . GLN A 1 83 ? 7.672 1.681 -12.711 1 98.62 83 GLN A CA 1
ATOM 614 C C . GLN A 1 83 ? 6.82 2.928 -12.5 1 98.62 83 GLN A C 1
ATOM 616 O O . GLN A 1 83 ? 6.527 3.654 -13.453 1 98.62 83 GLN A O 1
ATOM 621 N N . GLY A 1 84 ? 6.391 3.098 -11.266 1 98.69 84 GLY A N 1
ATOM 622 C CA . GLY A 1 84 ? 5.605 4.285 -10.969 1 98.69 84 GLY A CA 1
ATOM 623 C C . GLY A 1 84 ? 4.125 4.105 -11.258 1 98.69 84 GLY A C 1
ATOM 624 O O . GLY A 1 84 ? 3.352 5.062 -11.18 1 98.69 84 GLY A O 1
ATOM 625 N N . SER A 1 85 ? 3.76 2.912 -11.617 1 98.88 85 SER A N 1
ATOM 626 C CA . SER A 1 85 ? 2.352 2.592 -11.82 1 98.88 85 SER A CA 1
ATOM 627 C C . SER A 1 85 ? 1.861 1.568 -10.805 1 98.88 85 SER A C 1
ATOM 629 O O . SER A 1 85 ? 2.664 0.868 -10.18 1 98.88 85 SER A O 1
ATOM 631 N N . ALA A 1 86 ? 0.515 1.597 -10.617 1 98.94 86 ALA A N 1
ATOM 632 C CA . ALA A 1 86 ? -0.132 0.651 -9.711 1 98.94 86 ALA A CA 1
ATOM 633 C C . ALA A 1 86 ? -1.229 -0.13 -10.43 1 98.94 86 ALA A C 1
ATOM 635 O O . ALA A 1 86 ? -1.875 0.389 -11.336 1 98.94 86 ALA A O 1
ATOM 636 N N . VAL A 1 87 ? -1.411 -1.365 -9.977 1 98.94 87 VAL A N 1
ATOM 637 C CA . VAL A 1 87 ? -2.471 -2.207 -10.523 1 98.94 87 VAL A CA 1
ATOM 638 C C . VAL A 1 87 ? -3.385 -2.682 -9.391 1 98.94 87 VAL A C 1
ATOM 640 O O . VAL A 1 87 ? -2.92 -2.971 -8.289 1 98.94 87 VAL A O 1
ATOM 643 N N . PHE A 1 88 ? -4.645 -2.74 -9.672 1 98.88 88 PHE A N 1
ATOM 644 C CA . PHE A 1 88 ? -5.688 -3.15 -8.742 1 98.88 88 PHE A CA 1
ATOM 645 C C . PHE A 1 88 ? -6.207 -4.543 -9.086 1 98.88 88 PHE A C 1
ATOM 647 O O . PHE A 1 88 ? -6.551 -4.816 -10.234 1 98.88 88 PHE A O 1
ATOM 654 N N . VAL A 1 89 ? -6.223 -5.426 -8.109 1 98.81 89 VAL A N 1
ATOM 655 C CA . VAL A 1 89 ? -6.777 -6.766 -8.266 1 98.81 89 VAL A CA 1
ATOM 656 C C . VAL A 1 89 ? -8.039 -6.902 -7.414 1 98.81 89 VAL A C 1
ATOM 658 O O . VAL A 1 89 ? -7.961 -6.965 -6.184 1 98.81 89 VAL A O 1
ATOM 661 N N . PRO A 1 90 ? -9.188 -7.055 -8.008 1 98.5 90 PRO A N 1
ATOM 662 C CA . PRO A 1 90 ? -10.43 -7.176 -7.238 1 98.5 90 PRO A CA 1
ATOM 663 C C . PRO A 1 90 ? -10.531 -8.508 -6.496 1 98.5 90 PRO A C 1
ATOM 665 O O . PRO A 1 90 ? -9.836 -9.469 -6.84 1 98.5 90 PRO A O 1
ATOM 668 N N . ILE A 1 91 ? -11.422 -8.477 -5.496 1 98.69 91 ILE A N 1
ATOM 669 C CA . ILE A 1 91 ? -11.742 -9.703 -4.777 1 98.69 91 ILE A CA 1
ATOM 670 C C . ILE A 1 91 ? -12.164 -10.789 -5.766 1 98.69 91 ILE A C 1
ATOM 672 O O . ILE A 1 91 ? -12.977 -10.547 -6.66 1 98.69 91 ILE A O 1
ATOM 676 N N . GLY A 1 92 ? -11.5 -11.93 -5.652 1 98.62 92 GLY A N 1
ATOM 677 C CA . GLY A 1 92 ? -11.922 -13.094 -6.41 1 98.62 92 GLY A CA 1
ATOM 678 C C . GLY A 1 92 ? -11.266 -13.188 -7.773 1 98.62 92 GLY A C 1
ATOM 679 O O . GLY A 1 92 ? -11.461 -14.172 -8.492 1 98.62 92 GLY A O 1
ATOM 680 N N . VAL A 1 93 ? -10.516 -12.242 -8.18 1 98.5 93 VAL A N 1
ATOM 681 C CA . VAL A 1 93 ? -9.891 -12.258 -9.492 1 98.5 93 VAL A CA 1
ATOM 682 C C . VAL A 1 93 ? -8.57 -13.023 -9.43 1 98.5 93 VAL A C 1
ATOM 684 O O . VAL A 1 93 ? -7.703 -12.711 -8.609 1 98.5 93 VAL A O 1
ATOM 687 N N . ARG A 1 94 ? -8.438 -13.984 -10.258 1 98.56 94 ARG A N 1
ATOM 688 C CA . ARG A 1 94 ? -7.176 -14.711 -10.367 1 98.56 94 ARG A CA 1
ATOM 689 C C . ARG A 1 94 ? -6.078 -13.805 -10.922 1 98.56 94 ARG A C 1
ATOM 691 O O . ARG A 1 94 ? -6.305 -13.039 -11.859 1 98.56 94 ARG A O 1
ATOM 698 N N . HIS A 1 95 ? -4.918 -13.93 -10.312 1 98.69 95 HIS A N 1
ATOM 699 C CA . HIS A 1 95 ? -3.824 -13.102 -10.805 1 98.69 95 HIS A CA 1
ATOM 700 C C . HIS A 1 95 ? -2.48 -13.805 -10.648 1 98.69 95 HIS A C 1
ATOM 702 O O . HIS A 1 95 ? -2.318 -14.641 -9.758 1 98.69 95 HIS A O 1
ATOM 708 N N . ARG A 1 96 ? -1.66 -13.617 -11.562 1 98.69 96 ARG A N 1
ATOM 709 C CA . ARG A 1 96 ? -0.267 -14.039 -11.641 1 98.69 96 ARG A CA 1
ATOM 710 C C . ARG A 1 96 ? 0.658 -12.859 -11.891 1 98.69 96 ARG A C 1
ATOM 712 O O . ARG A 1 96 ? 0.388 -12.023 -12.758 1 98.69 96 ARG A O 1
ATOM 719 N N . VAL A 1 97 ? 1.697 -12.703 -11.07 1 98.88 97 VAL A N 1
ATOM 720 C CA . VAL A 1 97 ? 2.625 -11.586 -11.219 1 98.88 97 VAL A CA 1
ATOM 721 C C . VAL A 1 97 ? 3.963 -12.094 -11.758 1 98.88 97 VAL A C 1
ATOM 723 O O . VAL A 1 97 ? 4.566 -13 -11.172 1 98.88 97 VAL A O 1
ATOM 726 N N . GLN A 1 98 ? 4.422 -11.422 -12.82 1 98.75 98 GLN A N 1
ATOM 727 C CA . GLN A 1 98 ? 5.621 -11.938 -13.477 1 98.75 98 GLN A CA 1
ATOM 728 C C . GLN A 1 98 ? 6.582 -10.812 -13.828 1 98.75 98 GLN A C 1
ATOM 730 O O . GLN A 1 98 ? 6.148 -9.695 -14.141 1 98.75 98 GLN A O 1
ATOM 735 N N . ASN A 1 99 ? 7.883 -11.141 -13.781 1 98.88 99 ASN A N 1
ATOM 736 C CA . ASN A 1 99 ? 8.914 -10.281 -14.344 1 98.88 99 ASN A CA 1
ATOM 737 C C . ASN A 1 99 ? 9.445 -10.828 -15.664 1 98.88 99 ASN A C 1
ATOM 739 O O . ASN A 1 99 ? 10.367 -11.641 -15.68 1 98.88 99 ASN A O 1
ATOM 743 N N . ASP A 1 100 ? 8.953 -10.25 -16.703 1 97.88 100 ASP A N 1
ATOM 744 C CA . ASP A 1 100 ? 9.352 -10.68 -18.047 1 97.88 100 ASP A CA 1
ATOM 745 C C . ASP A 1 100 ? 10.508 -9.836 -18.562 1 97.88 100 ASP A C 1
ATOM 747 O O . ASP A 1 100 ? 10.906 -9.969 -19.734 1 97.88 100 ASP A O 1
ATOM 751 N N . GLY A 1 101 ? 10.891 -8.914 -17.781 1 97.19 101 GLY A N 1
ATOM 752 C CA . GLY A 1 101 ? 11.977 -8.031 -18.188 1 97.19 101 GLY A CA 1
ATOM 753 C C . GLY A 1 101 ? 13.352 -8.609 -17.906 1 97.19 101 GLY A C 1
ATOM 754 O O . GLY A 1 101 ? 13.469 -9.773 -17.5 1 97.19 101 GLY A O 1
ATOM 755 N N . SER A 1 102 ? 14.375 -7.797 -18.141 1 97.81 102 SER A N 1
ATOM 756 C CA . SER A 1 102 ? 15.758 -8.25 -18.016 1 97.81 102 SER A CA 1
ATOM 757 C C . SER A 1 102 ? 16.391 -7.719 -16.734 1 97.81 102 SER A C 1
ATOM 759 O O . SER A 1 102 ? 17.531 -8.062 -16.406 1 97.81 102 SER A O 1
ATOM 761 N N . ALA A 1 103 ? 15.695 -6.906 -16.016 1 98.38 103 ALA A N 1
ATOM 762 C CA . ALA A 1 103 ? 16.156 -6.359 -14.734 1 98.38 103 ALA A CA 1
ATOM 763 C C . ALA A 1 103 ? 15.227 -6.746 -13.594 1 98.38 103 ALA A C 1
ATOM 765 O O . ALA A 1 103 ? 14.055 -7.059 -13.828 1 98.38 103 ALA A O 1
ATOM 766 N N . PRO A 1 104 ? 15.719 -6.762 -12.367 1 98.75 104 PRO A N 1
ATOM 767 C CA . PRO A 1 104 ? 14.836 -7.051 -11.234 1 98.75 104 PRO A CA 1
ATOM 768 C C . PRO A 1 104 ? 13.68 -6.059 -11.117 1 98.75 104 PRO A C 1
ATOM 770 O O . PRO A 1 104 ? 13.82 -4.895 -11.508 1 98.75 104 PRO A O 1
ATOM 773 N N . ALA A 1 105 ? 12.617 -6.551 -10.656 1 98.88 105 ALA A N 1
ATOM 774 C CA . ALA A 1 105 ? 11.445 -5.715 -10.375 1 98.88 105 ALA A CA 1
ATOM 775 C C . ALA A 1 105 ? 11.086 -5.754 -8.898 1 98.88 105 ALA A C 1
ATOM 777 O O . ALA A 1 105 ? 11.258 -6.777 -8.234 1 98.88 105 ALA A O 1
ATOM 778 N N . GLU A 1 106 ? 10.625 -4.621 -8.383 1 98.81 106 GLU A N 1
ATOM 779 C CA . GLU A 1 106 ? 10.172 -4.492 -6.996 1 98.81 106 GLU A CA 1
ATOM 780 C C . GLU A 1 106 ? 8.812 -3.811 -6.918 1 98.81 106 GLU A C 1
ATOM 782 O O . GLU A 1 106 ? 8.547 -2.863 -7.66 1 98.81 106 GLU A O 1
ATOM 787 N N . ALA A 1 107 ? 8 -4.324 -6.008 1 98.94 107 ALA A N 1
ATOM 788 C CA . ALA A 1 107 ? 6.68 -3.736 -5.816 1 98.94 107 ALA A CA 1
ATOM 789 C C . ALA A 1 107 ? 6.285 -3.742 -4.344 1 98.94 107 ALA A C 1
ATOM 791 O O . ALA A 1 107 ? 6.832 -4.512 -3.549 1 98.94 107 ALA A O 1
ATOM 792 N N . VAL A 1 108 ? 5.434 -2.828 -3.996 1 98.94 108 VAL A N 1
ATOM 793 C CA . VAL A 1 108 ? 4.742 -2.801 -2.713 1 98.94 108 VAL A CA 1
ATOM 794 C C . VAL A 1 108 ? 3.307 -3.297 -2.891 1 98.94 108 VAL A C 1
ATOM 796 O O . VAL A 1 108 ? 2.613 -2.887 -3.824 1 98.94 108 VAL A O 1
ATOM 799 N N . PHE A 1 109 ? 2.883 -4.234 -2.033 1 98.88 109 PHE A N 1
ATOM 800 C CA . PHE A 1 109 ? 1.517 -4.738 -2.123 1 98.88 109 PHE A CA 1
ATOM 801 C C . PHE A 1 109 ? 0.775 -4.531 -0.807 1 98.88 109 PHE A C 1
ATOM 803 O O . PHE A 1 109 ? 1.391 -4.504 0.26 1 98.88 109 PHE A O 1
ATOM 810 N N . GLN A 1 110 ? -0.458 -4.355 -0.928 1 98.81 110 GLN A N 1
ATOM 811 C CA . GLN A 1 110 ? -1.361 -4.27 0.215 1 98.81 110 GLN A CA 1
ATOM 812 C C . GLN A 1 110 ? -2.664 -5.02 -0.055 1 98.81 110 GLN A C 1
ATOM 814 O O . GLN A 1 110 ? -3.197 -4.965 -1.165 1 98.81 110 GLN A O 1
ATOM 819 N N . LEU A 1 111 ? -3.107 -5.719 0.902 1 98.81 111 LEU A N 1
ATOM 820 C CA . LEU A 1 111 ? -4.391 -6.406 0.821 1 98.81 111 LEU A CA 1
ATOM 821 C C . LEU A 1 111 ? -5.336 -5.922 1.918 1 98.81 111 LEU A C 1
ATOM 823 O O . LEU A 1 111 ? -4.914 -5.723 3.061 1 98.81 111 LEU A O 1
ATOM 827 N N . ALA A 1 112 ? -6.484 -5.703 1.581 1 98.81 112 ALA A N 1
ATOM 828 C CA . ALA A 1 112 ? -7.566 -5.348 2.494 1 98.81 112 ALA A CA 1
ATOM 829 C C . ALA A 1 112 ? -8.93 -5.715 1.903 1 98.81 112 ALA A C 1
ATOM 831 O O . ALA A 1 112 ? -9.102 -5.703 0.683 1 98.81 112 ALA A O 1
ATOM 832 N N . PRO A 1 113 ? -10 -6.051 2.639 1 98.62 113 PRO A N 1
ATOM 833 C CA . PRO A 1 113 ? -9.906 -6.312 4.078 1 98.62 113 PRO A CA 1
ATOM 834 C C . PRO A 1 113 ? -9.219 -7.637 4.398 1 98.62 113 PRO A C 1
ATOM 836 O O . PRO A 1 113 ? -8.805 -8.352 3.484 1 98.62 113 PRO A O 1
ATOM 839 N N . LEU A 1 114 ? -8.953 -7.863 5.652 1 98.44 114 LEU A N 1
ATOM 840 C CA . LEU A 1 114 ? -8.414 -9.148 6.094 1 98.44 114 LEU A CA 1
ATOM 841 C C . LEU A 1 114 ? -9.422 -10.266 5.871 1 98.44 114 LEU A C 1
ATOM 843 O O . LEU A 1 114 ? -10.633 -10.055 6.008 1 98.44 114 LEU A O 1
ATOM 847 N N . ALA A 1 115 ? -8.891 -11.422 5.508 1 97.56 115 ALA A N 1
ATOM 848 C CA . ALA A 1 115 ? -9.727 -12.617 5.555 1 97.56 115 ALA A CA 1
ATOM 849 C C . ALA A 1 115 ? -10.133 -12.945 6.992 1 97.56 115 ALA A C 1
ATOM 851 O O . ALA A 1 115 ? -9.469 -12.531 7.941 1 97.56 115 ALA A O 1
ATOM 852 N N . PRO A 1 116 ? -11.242 -13.664 7.152 1 96.31 116 PRO A N 1
ATOM 853 C CA . PRO A 1 116 ? -11.656 -14.039 8.508 1 96.31 116 PRO A CA 1
ATOM 854 C C . PRO A 1 116 ? -10.562 -14.773 9.273 1 96.31 116 PRO A C 1
ATOM 856 O O . PRO A 1 116 ? -10.453 -14.625 10.492 1 96.31 116 PRO A O 1
ATOM 859 N N . GLU A 1 117 ? -9.828 -15.562 8.57 1 93.44 117 GLU A N 1
ATOM 860 C CA . GLU A 1 117 ? -8.609 -16.188 9.07 1 93.44 117 GLU A CA 1
ATOM 861 C C . GLU A 1 117 ? -7.566 -16.328 7.973 1 93.44 117 GLU A C 1
ATOM 863 O O . GLU A 1 117 ? -7.906 -16.406 6.789 1 93.44 117 GLU A O 1
ATOM 868 N N . PRO A 1 118 ? -6.301 -16.312 8.344 1 90.44 118 PRO A N 1
ATOM 869 C CA . PRO A 1 118 ? -5.219 -16.281 7.352 1 90.44 118 PRO A CA 1
ATOM 870 C C . PRO A 1 118 ? -5.305 -17.422 6.34 1 90.44 118 PRO A C 1
ATOM 872 O O . PRO A 1 118 ? -5.066 -17.219 5.148 1 90.44 118 PRO A O 1
ATOM 875 N N . ALA A 1 119 ? -5.695 -18.609 6.738 1 91.06 119 ALA A N 1
ATOM 876 C CA . ALA A 1 119 ? -5.711 -19.781 5.871 1 91.06 119 ALA A CA 1
ATOM 877 C C . ALA A 1 119 ? -6.719 -19.609 4.738 1 91.06 119 ALA A C 1
ATOM 879 O O . ALA A 1 119 ? -6.652 -20.312 3.73 1 91.06 119 ALA A O 1
ATOM 880 N N . LEU A 1 120 ? -7.59 -18.609 4.906 1 95.25 120 LEU A N 1
ATOM 881 C CA . LEU A 1 120 ? -8.648 -18.391 3.924 1 95.25 120 LEU A CA 1
ATOM 882 C C . LEU A 1 120 ? -8.289 -17.266 2.967 1 95.25 120 LEU A C 1
ATOM 884 O O . LEU A 1 120 ? -9.047 -16.953 2.049 1 95.25 120 LEU A O 1
ATOM 888 N N . GLY A 1 121 ? -7.129 -16.703 3.143 1 96.31 121 GLY A N 1
ATOM 889 C CA . GLY A 1 121 ? -6.812 -15.477 2.43 1 96.31 121 GLY A CA 1
ATOM 890 C C . GLY A 1 121 ? -6.402 -15.711 0.989 1 96.31 121 GLY A C 1
ATOM 891 O O . GLY A 1 121 ? -6.508 -14.812 0.151 1 96.31 121 GLY A O 1
ATOM 892 N N . HIS A 1 122 ? -5.871 -16.875 0.69 1 96.94 122 HIS A N 1
ATOM 893 C CA . HIS A 1 122 ? -5.363 -17.188 -0.641 1 96.94 122 HIS A CA 1
ATOM 894 C C . HIS A 1 122 ? -5.867 -18.547 -1.121 1 96.94 122 HIS A C 1
ATOM 896 O O . HIS A 1 122 ? -5.934 -19.5 -0.342 1 96.94 122 HIS A O 1
ATOM 902 N N . VAL A 1 123 ? -6.27 -18.594 -2.324 1 98.06 123 VAL A N 1
ATOM 903 C CA . VAL A 1 123 ? -6.547 -19.844 -3.018 1 98.06 123 VAL A CA 1
ATOM 904 C C . VAL A 1 123 ? -5.605 -20 -4.211 1 98.06 123 VAL A C 1
ATOM 906 O O . VAL A 1 123 ? -5.699 -19.25 -5.18 1 98.06 123 VAL A O 1
ATOM 909 N N . ASP A 1 124 ? -4.703 -20.953 -4.152 1 97.88 124 ASP A N 1
ATOM 910 C CA . ASP A 1 124 ? -3.734 -21.219 -5.215 1 97.88 124 ASP A CA 1
ATOM 911 C C . ASP A 1 124 ? -4.387 -21.938 -6.391 1 97.88 124 ASP A C 1
ATOM 913 O O . ASP A 1 124 ? -5.152 -22.891 -6.195 1 97.88 124 ASP A O 1
ATOM 917 N N . THR A 1 125 ? -4.145 -21.578 -7.625 1 98.56 125 THR A N 1
ATOM 918 C CA . THR A 1 125 ? -4.809 -22.156 -8.781 1 98.56 125 THR A CA 1
ATOM 919 C C . THR A 1 125 ? -3.787 -22.719 -9.773 1 98.56 125 THR A C 1
ATOM 921 O O . THR A 1 125 ? -4.137 -23.078 -10.898 1 98.56 125 THR A O 1
ATOM 924 N N . GLU A 1 126 ? -2.566 -22.656 -9.445 1 97.62 126 GLU A N 1
ATOM 925 C CA . GLU A 1 126 ? -1.493 -23.312 -10.188 1 97.62 126 GLU A CA 1
ATOM 926 C C . GLU A 1 126 ? -0.454 -23.922 -9.242 1 97.62 126 GLU A C 1
ATOM 928 O O . GLU A 1 126 ? -0.434 -23.594 -8.055 1 97.62 126 GLU A O 1
ATOM 933 N N . PRO A 1 127 ? 0.38 -24.891 -9.695 1 97.31 127 PRO A N 1
ATOM 934 C CA . PRO A 1 127 ? 1.375 -25.484 -8.797 1 97.31 127 PRO A CA 1
ATOM 935 C C . PRO A 1 127 ? 2.277 -24.438 -8.141 1 97.31 127 PRO A C 1
ATOM 937 O O . PRO A 1 127 ? 2.678 -23.469 -8.789 1 97.31 127 PRO A O 1
ATOM 940 N N . LEU A 1 128 ? 2.574 -24.688 -6.883 1 97.19 128 LEU A N 1
ATOM 941 C CA . LEU A 1 128 ? 3.434 -23.781 -6.125 1 97.19 128 LEU A CA 1
ATOM 942 C C . LEU A 1 128 ? 4.898 -23.984 -6.5 1 97.19 128 LEU A C 1
ATOM 944 O O . LEU A 1 128 ? 5.379 -25.125 -6.539 1 97.19 128 LEU A O 1
ATOM 948 N N . PRO A 1 129 ? 5.578 -22.906 -6.781 1 96.12 129 PRO A N 1
ATOM 949 C CA . PRO A 1 129 ? 7.012 -23.031 -7.051 1 96.12 129 PRO A CA 1
ATOM 950 C C . PRO A 1 129 ? 7.781 -23.672 -5.902 1 96.12 129 PRO A C 1
ATOM 952 O O . PRO A 1 129 ? 8.719 -24.438 -6.141 1 96.12 129 PRO A O 1
ATOM 955 N N . ASP A 1 130 ? 7.395 -23.328 -4.629 1 95.62 130 ASP A N 1
ATOM 956 C CA . ASP A 1 130 ? 8.008 -23.938 -3.445 1 95.62 130 ASP A CA 1
ATOM 957 C C . ASP A 1 130 ? 6.941 -24.359 -2.434 1 95.62 130 ASP A C 1
ATOM 959 O O . ASP A 1 130 ? 6.754 -23.688 -1.411 1 95.62 130 ASP A O 1
ATOM 963 N N . PRO A 1 131 ? 6.344 -25.484 -2.594 1 93.62 131 PRO A N 1
ATOM 964 C CA . PRO A 1 131 ? 5.219 -25.891 -1.749 1 93.62 131 PRO A CA 1
ATOM 965 C C . PRO A 1 131 ? 5.645 -26.203 -0.313 1 93.62 131 PRO A C 1
ATOM 967 O O . PRO A 1 131 ? 4.805 -26.219 0.591 1 93.62 131 PRO A O 1
ATOM 970 N N . ASP A 1 132 ? 6.938 -26.391 -0.11 1 92.81 132 ASP A N 1
ATOM 971 C CA . ASP A 1 132 ? 7.414 -26.766 1.217 1 92.81 132 ASP A CA 1
ATOM 972 C C . ASP A 1 132 ? 7.766 -25.531 2.045 1 92.81 132 ASP A C 1
ATOM 974 O O . ASP A 1 132 ? 8 -25.641 3.25 1 92.81 132 ASP A O 1
ATOM 978 N N . ALA A 1 133 ? 7.828 -24.406 1.365 1 91.25 133 ALA A N 1
ATOM 979 C CA . ALA A 1 133 ? 8.102 -23.172 2.096 1 91.25 133 ALA A CA 1
ATOM 980 C C . ALA A 1 133 ? 6.93 -22.812 3.004 1 91.25 133 ALA A C 1
ATOM 982 O O . ALA A 1 133 ? 5.777 -23.125 2.699 1 91.25 133 ALA A O 1
ATOM 983 N N . ALA A 1 134 ? 7.293 -22.125 4.109 1 84.62 134 ALA A N 1
ATOM 984 C CA . ALA A 1 134 ? 6.262 -21.719 5.062 1 84.62 134 ALA A CA 1
ATOM 985 C C . ALA A 1 134 ? 5.297 -20.719 4.434 1 84.62 134 ALA A C 1
ATOM 987 O O . ALA A 1 134 ? 5.68 -19.953 3.545 1 84.62 134 ALA A O 1
ATOM 988 N N . GLN A 1 135 ? 4.047 -20.688 4.941 1 82.12 135 GLN A N 1
ATOM 989 C CA . GLN A 1 135 ? 3.102 -19.625 4.586 1 82.12 135 GLN A CA 1
ATOM 990 C C . GLN A 1 135 ? 3.498 -18.297 5.211 1 82.12 135 GLN A C 1
ATOM 992 O O . GLN A 1 135 ? 4.098 -18.266 6.285 1 82.12 135 GLN A O 1
ATOM 997 N N . PRO A 1 136 ? 3.154 -17.312 4.469 1 79.5 136 PRO A N 1
ATOM 998 C CA . PRO A 1 136 ? 3.42 -16.016 5.117 1 79.5 136 PRO A CA 1
ATOM 999 C C . PRO A 1 136 ? 2.707 -15.875 6.457 1 79.5 136 PRO A C 1
ATOM 1001 O O . PRO A 1 136 ? 1.556 -16.297 6.598 1 79.5 136 PRO A O 1
ATOM 1004 N N . LYS A 1 137 ? 3.439 -15.305 7.395 1 82.19 137 LYS A N 1
ATOM 1005 C CA . LYS A 1 137 ? 2.842 -15.07 8.711 1 82.19 137 LYS A CA 1
ATOM 1006 C C . LYS A 1 137 ? 2.186 -13.695 8.781 1 82.19 137 LYS A C 1
ATOM 1008 O O . LYS A 1 137 ? 2.861 -12.695 9.016 1 82.19 137 LYS A O 1
ATOM 1013 N N . VAL A 1 138 ? 0.913 -13.617 8.586 1 89.62 138 VAL A N 1
ATOM 1014 C CA . VAL A 1 138 ? 0.167 -12.367 8.578 1 89.62 138 VAL A CA 1
ATOM 1015 C C . VAL A 1 138 ? -0.469 -12.125 9.945 1 89.62 138 VAL A C 1
ATOM 1017 O O . VAL A 1 138 ? -0.708 -10.984 10.336 1 89.62 138 VAL A O 1
ATOM 1020 N N . SER A 1 139 ? -0.781 -13.219 10.648 1 83.06 139 SER A N 1
ATOM 1021 C CA . SER A 1 139 ? -1.369 -13.117 11.977 1 83.06 139 SER A CA 1
ATOM 1022 C C . SER A 1 139 ? -0.693 -14.078 12.953 1 83.06 139 SER A C 1
ATOM 1024 O O . SER A 1 139 ? 0.124 -14.906 12.555 1 83.06 139 SER A O 1
ATOM 1026 N N . GLY A 1 140 ? -1.038 -13.938 14.359 1 71.44 140 GLY A N 1
ATOM 1027 C CA . GLY A 1 140 ? -0.605 -14.859 15.398 1 71.44 140 GLY A CA 1
ATOM 1028 C C . GLY A 1 140 ? 0.535 -14.32 16.234 1 71.44 140 GLY A C 1
ATOM 1029 O O . GLY A 1 140 ? 1.186 -13.344 15.852 1 71.44 140 GLY A O 1
ATOM 1030 N N . MET B 1 1 ? -19.094 -4.82 -24.969 1 27.44 1 MET B N 1
ATOM 1031 C CA . MET B 1 1 ? -17.656 -4.641 -24.797 1 27.44 1 MET B CA 1
ATOM 1032 C C . MET B 1 1 ? -17.312 -4.254 -23.359 1 27.44 1 MET B C 1
ATOM 1034 O O . MET B 1 1 ? -17.75 -3.207 -22.875 1 27.44 1 MET B O 1
ATOM 1038 N N . ASP B 1 2 ? -17.25 -5.195 -22.438 1 36.09 2 ASP B N 1
ATOM 1039 C CA . ASP B 1 2 ? -17.141 -4.938 -21 1 36.09 2 ASP B CA 1
ATOM 1040 C C . ASP B 1 2 ? -16.078 -3.889 -20.703 1 36.09 2 ASP B C 1
ATOM 1042 O O . ASP B 1 2 ? -14.961 -3.969 -21.219 1 36.09 2 ASP B O 1
ATOM 1046 N N . ALA B 1 3 ? -16.453 -2.795 -20.625 1 40.06 3 ALA B N 1
ATOM 1047 C CA . ALA B 1 3 ? -15.555 -1.646 -20.516 1 40.06 3 ALA B CA 1
ATOM 1048 C C . ALA B 1 3 ? -14.266 -2.027 -19.797 1 40.06 3 ALA B C 1
ATOM 1050 O O . ALA B 1 3 ? -14.297 -2.695 -18.75 1 40.06 3 ALA B O 1
ATOM 1051 N N . ALA B 1 4 ? -13.242 -2.271 -20.672 1 49.09 4 ALA B N 1
ATOM 1052 C CA . ALA B 1 4 ? -11.914 -2.605 -20.156 1 49.09 4 ALA B CA 1
ATOM 1053 C C . ALA B 1 4 ? -11.641 -1.881 -18.844 1 49.09 4 ALA B C 1
ATOM 1055 O O . ALA B 1 4 ? -11.672 -0.649 -18.797 1 49.09 4 ALA B O 1
ATOM 1056 N N . VAL B 1 5 ? -12.188 -2.463 -17.688 1 63.22 5 VAL B N 1
ATOM 1057 C CA . VAL B 1 5 ? -12.016 -1.881 -16.359 1 63.22 5 VAL B CA 1
ATOM 1058 C C . VAL B 1 5 ? -10.547 -1.512 -16.156 1 63.22 5 VAL B C 1
ATOM 1060 O O . VAL B 1 5 ? -9.656 -2.34 -16.359 1 63.22 5 VAL B O 1
ATOM 1063 N N . THR B 1 6 ? -10.328 -0.234 -16.047 1 71.31 6 THR B N 1
ATOM 1064 C CA . THR B 1 6 ? -8.984 0.238 -15.734 1 71.31 6 THR B CA 1
ATOM 1065 C C . THR B 1 6 ? -8.445 -0.441 -14.477 1 71.31 6 THR B C 1
ATOM 1067 O O . THR B 1 6 ? -9.078 -0.383 -13.422 1 71.31 6 THR B O 1
ATOM 1070 N N . ARG B 1 7 ? -7.344 -1.066 -14.773 1 91.38 7 ARG B N 1
ATOM 1071 C CA . ARG B 1 7 ? -6.781 -1.725 -13.602 1 91.38 7 ARG B CA 1
ATOM 1072 C C . ARG B 1 7 ? -5.414 -1.152 -13.25 1 91.38 7 ARG B C 1
ATOM 1074 O O . ARG B 1 7 ? -4.898 -1.381 -12.156 1 91.38 7 ARG B O 1
ATOM 1081 N N . VAL B 1 8 ? -4.887 -0.325 -14.18 1 98.19 8 VAL B N 1
ATOM 1082 C CA . VAL B 1 8 ? -3.561 0.238 -13.961 1 98.19 8 VAL B CA 1
ATOM 1083 C C . VAL B 1 8 ? -3.639 1.764 -13.961 1 98.19 8 VAL B C 1
ATOM 1085 O O . VAL B 1 8 ? -4.246 2.359 -14.852 1 98.19 8 VAL B O 1
ATOM 1088 N N . VAL B 1 9 ? -3.076 2.389 -12.977 1 98.56 9 VAL B N 1
ATOM 1089 C CA . VAL B 1 9 ? -3.014 3.842 -12.867 1 98.56 9 VAL B CA 1
ATOM 1090 C C . VAL B 1 9 ? -1.563 4.285 -12.688 1 98.56 9 VAL B C 1
ATOM 1092 O O . VAL B 1 9 ? -0.882 3.834 -11.758 1 98.56 9 VAL B O 1
ATOM 1095 N N . ALA B 1 10 ? -1.11 5.148 -13.539 1 98.69 10 ALA B N 1
ATOM 1096 C CA . ALA B 1 10 ? 0.239 5.695 -13.438 1 98.69 10 ALA B CA 1
ATOM 1097 C C . ALA B 1 10 ? 0.25 6.973 -12.602 1 98.69 10 ALA B C 1
ATOM 1099 O O . ALA B 1 10 ? -0.621 7.832 -12.758 1 98.69 10 ALA B O 1
ATOM 1100 N N . ALA B 1 11 ? 1.26 7.051 -11.727 1 98.69 11 ALA B N 1
ATOM 1101 C CA . ALA B 1 11 ? 1.395 8.273 -10.938 1 98.69 11 ALA B CA 1
ATOM 1102 C C . ALA B 1 11 ? 1.485 9.5 -11.836 1 98.69 11 ALA B C 1
ATOM 1104 O O . ALA B 1 11 ? 0.982 10.57 -11.492 1 98.69 11 ALA B O 1
ATOM 1105 N N . ALA B 1 12 ? 2.094 9.359 -12.93 1 98.12 12 ALA B N 1
ATOM 1106 C CA . ALA B 1 12 ? 2.301 10.469 -13.859 1 98.12 12 ALA B CA 1
ATOM 1107 C C . ALA B 1 12 ? 0.969 11.008 -14.375 1 98.12 12 ALA B C 1
ATOM 1109 O O . ALA B 1 12 ? 0.891 12.156 -14.828 1 98.12 12 ALA B O 1
ATOM 1110 N N . ASP B 1 13 ? -0.093 10.227 -14.344 1 97.19 13 ASP B N 1
ATOM 1111 C CA . ASP B 1 13 ? -1.39 10.609 -14.891 1 97.19 13 ASP B CA 1
ATOM 1112 C C . ASP B 1 13 ? -2.277 11.234 -13.82 1 97.19 13 ASP B C 1
ATOM 1114 O O . ASP B 1 13 ? -3.428 11.586 -14.086 1 97.19 13 ASP B O 1
ATOM 1118 N N . ILE B 1 14 ? -1.825 11.289 -12.602 1 97.25 14 ILE B N 1
ATOM 1119 C CA . ILE B 1 14 ? -2.602 11.812 -11.484 1 97.25 14 ILE B CA 1
ATOM 1120 C C . ILE B 1 14 ? -2.049 13.18 -11.07 1 97.25 14 ILE B C 1
ATOM 1122 O O . ILE B 1 14 ? -0.847 13.32 -10.828 1 97.25 14 ILE B O 1
ATOM 1126 N N . ALA B 1 15 ? -2.891 14.18 -10.969 1 94.75 15 ALA B N 1
ATOM 1127 C CA . ALA B 1 15 ? -2.475 15.5 -10.5 1 94.75 15 ALA B CA 1
ATOM 1128 C C . ALA B 1 15 ? -2.049 15.453 -9.039 1 94.75 15 ALA B C 1
ATOM 1130 O O . ALA B 1 15 ? -2.688 14.789 -8.219 1 94.75 15 ALA B O 1
ATOM 1131 N N . PRO B 1 16 ? -0.995 16.125 -8.719 1 95.94 16 PRO B N 1
ATOM 1132 C CA . PRO B 1 16 ? -0.568 16.172 -7.32 1 95.94 16 PRO B CA 1
ATOM 1133 C C . PRO B 1 16 ? -1.54 16.938 -6.43 1 95.94 16 PRO B C 1
ATOM 1135 O O . PRO B 1 16 ? -2.172 17.906 -6.883 1 95.94 16 PRO B O 1
ATOM 1138 N N . ASN B 1 17 ? -1.697 16.5 -5.223 1 95.69 17 ASN B N 1
ATOM 1139 C CA . ASN B 1 17 ? -2.367 17.234 -4.148 1 95.69 17 ASN B CA 1
ATOM 1140 C C . ASN B 1 17 ? -1.365 17.812 -3.16 1 95.69 17 ASN B C 1
ATOM 1142 O O . ASN B 1 17 ? -0.584 17.078 -2.551 1 95.69 17 ASN B O 1
ATOM 1146 N N . ALA B 1 18 ? -1.381 19.109 -2.988 1 95.19 18 ALA B N 1
ATOM 1147 C CA . ALA B 1 18 ? -0.385 19.766 -2.152 1 95.19 18 ALA B CA 1
ATOM 1148 C C . ALA B 1 18 ? -1.034 20.406 -0.922 1 95.19 18 ALA B C 1
ATOM 1150 O O . ALA B 1 18 ? -0.387 21.141 -0.185 1 95.19 18 ALA B O 1
ATOM 1151 N N . ARG B 1 19 ? -2.277 20.078 -0.695 1 96.19 19 ARG B N 1
ATOM 1152 C CA . ARG B 1 19 ? -3.037 20.734 0.364 1 96.19 19 ARG B CA 1
ATOM 1153 C C . ARG B 1 19 ? -2.355 20.562 1.717 1 96.19 19 ARG B C 1
ATOM 1155 O O . ARG B 1 19 ? -2.197 21.531 2.467 1 96.19 19 ARG B O 1
ATOM 1162 N N . ARG B 1 20 ? -1.834 19.438 1.976 1 97.44 20 ARG B N 1
ATOM 1163 C CA . ARG B 1 20 ? -1.211 19.156 3.266 1 97.44 20 ARG B CA 1
ATOM 1164 C C . ARG B 1 20 ? 0.31 19.188 3.156 1 97.44 20 ARG B C 1
ATOM 1166 O O . ARG B 1 20 ? 1.014 18.844 4.105 1 97.44 20 ARG B O 1
ATOM 1173 N N . GLY B 1 21 ? 0.768 19.562 2 1 97.38 21 GLY B N 1
ATOM 1174 C CA . GLY B 1 21 ? 2.201 19.641 1.767 1 97.38 21 GLY B CA 1
ATOM 1175 C C . GLY B 1 21 ? 2.734 18.5 0.923 1 97.38 21 GLY B C 1
ATOM 1176 O O . GLY B 1 21 ? 2.107 17.438 0.833 1 97.38 21 GLY B O 1
ATOM 1177 N N . GLY B 1 22 ? 3.838 18.75 0.361 1 97.44 22 GLY B N 1
ATOM 1178 C CA . GLY B 1 22 ? 4.465 17.734 -0.455 1 97.44 22 GLY B CA 1
ATOM 1179 C C . GLY B 1 22 ? 3.715 17.453 -1.744 1 97.44 22 GLY B C 1
ATOM 1180 O O . GLY B 1 22 ? 2.834 18.219 -2.135 1 97.44 22 GLY B O 1
ATOM 1181 N N . ASP B 1 23 ? 4.176 16.406 -2.482 1 97.62 23 ASP B N 1
ATOM 1182 C CA . ASP B 1 23 ? 3.543 15.859 -3.68 1 97.62 23 ASP B CA 1
ATOM 1183 C C . ASP B 1 23 ? 2.834 14.547 -3.371 1 97.62 23 ASP B C 1
ATOM 1185 O O . ASP B 1 23 ? 3.471 13.492 -3.299 1 97.62 23 ASP B O 1
ATOM 1189 N N . LEU B 1 24 ? 1.517 14.664 -3.162 1 98.06 24 LEU B N 1
ATOM 1190 C CA . LEU B 1 24 ? 0.7 13.484 -2.879 1 98.06 24 LEU B CA 1
ATOM 1191 C C . LEU B 1 24 ? -0.168 13.125 -4.082 1 98.06 24 LEU B C 1
ATOM 1193 O O . LEU B 1 24 ? -0.79 14 -4.688 1 98.06 24 LEU B O 1
ATOM 1197 N N . ARG B 1 25 ? -0.175 11.859 -4.422 1 98 25 ARG B N 1
ATOM 1198 C CA . ARG B 1 25 ? -1.007 11.383 -5.523 1 98 25 ARG B CA 1
ATOM 1199 C C . ARG B 1 25 ? -1.736 10.102 -5.148 1 98 25 ARG B C 1
ATOM 1201 O O . ARG B 1 25 ? -1.104 9.094 -4.832 1 98 25 ARG B O 1
ATOM 1208 N N . VAL B 1 26 ? -3.059 10.141 -5.145 1 98 26 VAL B N 1
ATOM 1209 C CA . VAL B 1 26 ? -3.877 8.961 -4.922 1 98 26 VAL B CA 1
ATOM 1210 C C . VAL B 1 26 ? -4.082 8.219 -6.242 1 98 26 VAL B C 1
ATOM 1212 O O . VAL B 1 26 ? -4.758 8.711 -7.145 1 98 26 VAL B O 1
ATOM 1215 N N . LEU B 1 27 ? -3.549 7.031 -6.316 1 98.5 27 LEU B N 1
ATOM 1216 C CA . LEU B 1 27 ? -3.549 6.301 -7.578 1 98.5 27 LEU B CA 1
ATOM 1217 C C . LEU B 1 27 ? -4.746 5.359 -7.66 1 98.5 27 LEU B C 1
ATOM 1219 O O . LEU B 1 27 ? -5.609 5.523 -8.523 1 98.5 27 LEU B O 1
ATOM 1223 N N . LEU B 1 28 ? -4.812 4.391 -6.793 1 98.69 28 LEU B N 1
ATOM 1224 C CA . LEU B 1 28 ? -5.914 3.432 -6.758 1 98.69 28 LEU B CA 1
ATOM 1225 C C . LEU B 1 28 ? -6.922 3.803 -5.672 1 98.69 28 LEU B C 1
ATOM 1227 O O . LEU B 1 28 ? -6.578 3.838 -4.488 1 98.69 28 LEU B O 1
ATOM 1231 N N . SER B 1 29 ? -8.133 4.094 -6.062 1 98.06 29 SER B N 1
ATOM 1232 C CA . SER B 1 29 ? -9.188 4.574 -5.176 1 98.06 29 SER B CA 1
ATOM 1233 C C . SER B 1 29 ? -10.57 4.191 -5.703 1 98.06 29 SER B C 1
ATOM 1235 O O . SER B 1 29 ? -10.695 3.699 -6.828 1 98.06 29 SER B O 1
ATOM 1237 N N . PRO B 1 30 ? -11.586 4.402 -4.852 1 97.5 30 PRO B N 1
ATOM 1238 C CA . PRO B 1 30 ? -12.938 4.219 -5.391 1 97.5 30 PRO B CA 1
ATOM 1239 C C . PRO B 1 30 ? -13.164 4.984 -6.695 1 97.5 30 PRO B C 1
ATOM 1241 O O . PRO B 1 30 ? -13.844 4.492 -7.594 1 97.5 30 PRO B O 1
ATOM 1244 N N . ARG B 1 31 ? -12.578 6.082 -6.852 1 95.38 31 ARG B N 1
ATOM 1245 C CA . ARG B 1 31 ? -12.758 6.914 -8.039 1 95.38 31 ARG B CA 1
ATOM 1246 C C . ARG B 1 31 ? -12.094 6.285 -9.25 1 95.38 31 ARG B C 1
ATOM 1248 O O . ARG B 1 31 ? -12.688 6.227 -10.336 1 95.38 31 ARG B O 1
ATOM 1255 N N . THR B 1 32 ? -10.906 5.801 -9.133 1 96.88 32 THR B N 1
ATOM 1256 C CA . THR B 1 32 ? -10.102 5.438 -10.297 1 96.88 32 THR B CA 1
ATOM 1257 C C . THR B 1 32 ? -10.32 3.973 -10.664 1 96.88 32 THR B C 1
ATOM 1259 O O . THR B 1 32 ? -10.25 3.605 -11.836 1 96.88 32 THR B O 1
ATOM 1262 N N . VAL B 1 33 ? -10.586 3.074 -9.594 1 97.38 33 VAL B N 1
ATOM 1263 C CA . VAL B 1 33 ? -10.609 1.647 -9.891 1 97.38 33 VAL B CA 1
ATOM 1264 C C . VAL B 1 33 ? -11.789 0.989 -9.172 1 97.38 33 VAL B C 1
ATOM 1266 O O . VAL B 1 33 ? -11.859 -0.239 -9.086 1 97.38 33 VAL B O 1
ATOM 1269 N N . GLU B 1 34 ? -12.594 1.775 -8.523 1 96.81 34 GLU B N 1
ATOM 1270 C CA . GLU B 1 34 ? -13.805 1.318 -7.844 1 96.81 34 GLU B CA 1
ATOM 1271 C C . GLU B 1 34 ? -13.469 0.419 -6.66 1 96.81 34 GLU B C 1
ATOM 1273 O O . GLU B 1 34 ? -14.195 -0.529 -6.363 1 96.81 34 GLU B O 1
ATOM 1278 N N . SER B 1 35 ? -12.289 0.675 -6.105 1 97.94 35 SER B N 1
ATOM 1279 C CA . SER B 1 35 ? -11.953 -0.057 -4.891 1 97.94 35 SER B CA 1
ATOM 1280 C C . SER B 1 35 ? -12.984 0.186 -3.793 1 97.94 35 SER B C 1
ATOM 1282 O O . SER B 1 35 ? -13.609 1.245 -3.748 1 97.94 35 SER B O 1
ATOM 1284 N N . THR B 1 36 ? -13.086 -0.799 -2.877 1 98 36 THR B N 1
ATOM 1285 C CA . THR B 1 36 ? -14.086 -0.673 -1.824 1 98 36 THR B CA 1
ATOM 1286 C C . THR B 1 36 ? -13.445 -0.778 -0.446 1 98 36 THR B C 1
ATOM 1288 O O . THR B 1 36 ? -14.047 -0.401 0.56 1 98 36 THR B O 1
ATOM 1291 N N . SER B 1 37 ? -12.266 -1.212 -0.341 1 98.5 37 SER B N 1
ATOM 1292 C CA . SER B 1 37 ? -11.656 -1.496 0.954 1 98.5 37 SER B CA 1
ATOM 1293 C C . SER B 1 37 ? -10.75 -0.354 1.399 1 98.5 37 SER B C 1
ATOM 1295 O O . SER B 1 37 ? -10.461 -0.213 2.59 1 98.5 37 SER B O 1
ATOM 1297 N N . GLY B 1 38 ? -10.211 0.366 0.486 1 98.44 38 GLY B N 1
ATOM 1298 C CA . GLY B 1 38 ? -9.25 1.416 0.768 1 98.44 38 GLY B CA 1
ATOM 1299 C C . GLY B 1 38 ? -8.727 2.098 -0.482 1 98.44 38 GLY B C 1
ATOM 1300 O O . GLY B 1 38 ? -9.352 2.031 -1.541 1 98.44 38 GLY B O 1
ATOM 1301 N N . PHE B 1 39 ? -7.633 2.807 -0.316 1 98.56 39 PHE B N 1
ATOM 1302 C CA . PHE B 1 39 ? -6.977 3.443 -1.451 1 98.56 39 PHE B CA 1
ATOM 1303 C C . PHE B 1 39 ? -5.465 3.484 -1.251 1 98.56 39 PHE B C 1
ATOM 1305 O O . PHE B 1 39 ? -4.98 3.354 -0.125 1 98.56 39 PHE B O 1
ATOM 1312 N N . LEU B 1 40 ? -4.762 3.6 -2.34 1 98.81 40 LEU B N 1
ATOM 1313 C CA . LEU B 1 40 ? -3.305 3.613 -2.395 1 98.81 40 LEU B CA 1
ATOM 1314 C C . LEU B 1 40 ? -2.803 4.816 -3.182 1 98.81 40 LEU B C 1
ATOM 1316 O O . LEU B 1 40 ? -3.367 5.164 -4.223 1 98.81 40 LEU B O 1
ATOM 1320 N N . GLY B 1 41 ? -1.733 5.371 -2.688 1 98.69 41 GLY B N 1
ATOM 1321 C CA . GLY B 1 41 ? -1.08 6.461 -3.4 1 98.69 41 GLY B CA 1
ATOM 1322 C C . GLY B 1 41 ? 0.402 6.566 -3.098 1 98.69 41 GLY B C 1
ATOM 1323 O O . GLY B 1 41 ? 0.985 5.66 -2.498 1 98.69 41 GLY B O 1
ATOM 1324 N N . VAL B 1 42 ? 0.994 7.648 -3.621 1 98.81 42 VAL B N 1
ATOM 1325 C CA . VAL B 1 42 ? 2.414 7.914 -3.414 1 98.81 42 VAL B CA 1
ATOM 1326 C C . VAL B 1 42 ? 2.605 9.336 -2.889 1 98.81 42 VAL B C 1
ATOM 1328 O O . VAL B 1 42 ? 1.765 10.203 -3.121 1 98.81 42 VAL B O 1
ATOM 1331 N N . LEU B 1 43 ? 3.643 9.43 -2.143 1 98.38 43 LEU B N 1
ATOM 1332 C CA . LEU B 1 43 ? 4.074 10.688 -1.539 1 98.38 43 LEU B CA 1
ATOM 1333 C C . LEU B 1 43 ? 5.531 10.977 -1.868 1 98.38 43 LEU B C 1
ATOM 1335 O O . LEU B 1 43 ? 6.379 10.078 -1.799 1 98.38 43 LEU B O 1
ATOM 1339 N N . ARG B 1 44 ? 5.84 12.188 -2.268 1 98.69 44 ARG B N 1
ATOM 1340 C CA . ARG B 1 44 ? 7.211 12.664 -2.42 1 98.69 44 ARG B CA 1
ATOM 1341 C C . ARG B 1 44 ? 7.43 13.953 -1.642 1 98.69 44 ARG B C 1
ATOM 1343 O O . ARG B 1 44 ? 6.621 14.883 -1.725 1 98.69 44 ARG B O 1
ATOM 1350 N N . LEU B 1 45 ? 8.484 14 -0.908 1 98.88 45 LEU B N 1
ATOM 1351 C CA . LEU B 1 45 ? 8.875 15.18 -0.142 1 98.88 45 LEU B CA 1
ATOM 1352 C C . LEU B 1 45 ? 10.297 15.609 -0.488 1 98.88 45 LEU B C 1
ATOM 1354 O O . LEU B 1 45 ? 11.234 14.82 -0.382 1 98.88 45 LEU B O 1
ATOM 1358 N N . ALA B 1 46 ? 10.461 16.828 -0.911 1 98.69 46 ALA B N 1
ATOM 1359 C CA . ALA B 1 46 ? 11.789 17.422 -0.997 1 98.69 46 ALA B CA 1
ATOM 1360 C C . ALA B 1 46 ? 12.359 17.688 0.392 1 98.69 46 ALA B C 1
ATOM 1362 O O . ALA B 1 46 ? 11.641 17.641 1.389 1 98.69 46 ALA B O 1
ATOM 1363 N N . PRO B 1 47 ? 13.734 17.875 0.418 1 98.75 47 PRO B N 1
ATOM 1364 C CA . PRO B 1 47 ? 14.312 18.25 1.715 1 98.75 47 PRO B CA 1
ATOM 1365 C C . PRO B 1 47 ? 13.594 19.422 2.363 1 98.75 47 PRO B C 1
ATOM 1367 O O . PRO B 1 47 ? 13.352 20.438 1.704 1 98.75 47 PRO B O 1
ATOM 1370 N N . GLY B 1 48 ? 13.164 19.219 3.604 1 98.44 48 GLY B N 1
ATOM 1371 C CA . GLY B 1 48 ? 12.531 20.297 4.352 1 98.44 48 GLY B CA 1
ATOM 1372 C C . GLY B 1 48 ? 11.016 20.297 4.223 1 98.44 48 GLY B C 1
ATOM 1373 O O . GLY B 1 48 ? 10.328 20.984 4.988 1 98.44 48 GLY B O 1
ATOM 1374 N N . GLU B 1 49 ? 10.477 19.531 3.312 1 98.69 49 GLU B N 1
ATOM 1375 C CA . GLU B 1 49 ? 9.031 19.484 3.121 1 98.69 49 GLU B CA 1
ATOM 1376 C C . GLU B 1 49 ? 8.383 18.516 4.113 1 98.69 49 GLU B C 1
ATOM 1378 O O . GLU B 1 49 ? 9.062 17.703 4.742 1 98.69 49 GLU B O 1
ATOM 1383 N N . PHE B 1 50 ? 7.074 18.688 4.254 1 98.75 50 PHE B N 1
ATOM 1384 C CA . PHE B 1 50 ? 6.316 17.844 5.168 1 98.75 50 PHE B CA 1
ATOM 1385 C C . PHE B 1 50 ? 4.867 17.734 4.715 1 98.75 50 PHE B C 1
ATOM 1387 O O . PHE B 1 50 ? 4.426 18.469 3.83 1 98.75 50 PHE B O 1
ATOM 1394 N N . VAL B 1 51 ? 4.203 16.734 5.188 1 98.69 51 VAL B N 1
ATOM 1395 C CA . VAL B 1 51 ? 2.746 16.641 5.219 1 98.69 51 VAL B CA 1
ATOM 1396 C C . VAL B 1 51 ? 2.227 17.047 6.594 1 98.69 51 VAL B C 1
ATOM 1398 O O . VAL B 1 51 ? 2.609 16.469 7.613 1 98.69 51 VAL B O 1
ATOM 1401 N N . SER B 1 52 ? 1.362 18.016 6.637 1 98.69 52 SER B N 1
ATOM 1402 C CA . SER B 1 52 ? 0.909 18.609 7.891 1 98.69 52 SER B CA 1
ATOM 1403 C C . SER B 1 52 ? 0.188 17.578 8.758 1 98.69 52 SER B C 1
ATOM 1405 O O . SER B 1 52 ? -0.394 16.625 8.242 1 98.69 52 SER B O 1
ATOM 1407 N N . GLU B 1 53 ? 0.22 17.812 10.008 1 98.75 53 GLU B N 1
ATOM 1408 C CA . GLU B 1 53 ? -0.336 16.891 10.992 1 98.75 53 GLU B CA 1
ATOM 1409 C C . GLU B 1 53 ? -1.841 16.719 10.805 1 98.75 53 GLU B C 1
ATOM 1411 O O . GLU B 1 53 ? -2.557 17.688 10.57 1 98.75 53 GLU B O 1
ATOM 1416 N N . HIS B 1 54 ? -2.307 15.547 10.914 1 98.56 54 HIS B N 1
ATOM 1417 C CA . HIS B 1 54 ? -3.711 15.164 10.82 1 98.56 54 HIS B CA 1
ATOM 1418 C C . HIS B 1 54 ? -3.934 13.766 11.391 1 98.56 54 HIS B C 1
ATOM 1420 O O . HIS B 1 54 ? -2.986 13.117 11.836 1 98.56 54 HIS B O 1
ATOM 1426 N N . TYR B 1 55 ? -5.148 13.406 11.508 1 98.69 55 TYR B N 1
ATOM 1427 C CA . TYR B 1 55 ? -5.469 12.023 11.844 1 98.69 55 TYR B CA 1
ATOM 1428 C C . TYR B 1 55 ? -6.664 11.531 11.039 1 98.69 55 TYR B C 1
ATOM 1430 O O . TYR B 1 55 ? -7.359 12.32 10.398 1 98.69 55 TYR B O 1
ATOM 1438 N N . HIS B 1 56 ? -6.812 10.234 10.93 1 98.69 56 HIS B N 1
ATOM 1439 C CA . HIS B 1 56 ? -7.922 9.57 10.258 1 98.69 56 HIS B CA 1
ATOM 1440 C C . HIS B 1 56 ? -8.844 8.883 11.266 1 98.69 56 HIS B C 1
ATOM 1442 O O . HIS B 1 56 ? -8.445 7.918 11.922 1 98.69 56 HIS B O 1
ATOM 1448 N N . PRO B 1 57 ? -10.102 9.305 11.383 1 98.69 57 PRO B N 1
ATOM 1449 C CA . PRO B 1 57 ? -11.016 8.719 12.367 1 98.69 57 PRO B CA 1
ATOM 1450 C C . PRO B 1 57 ? -11.414 7.285 12.016 1 98.69 57 PRO B C 1
ATOM 1452 O O . PRO B 1 57 ? -11.797 6.512 12.898 1 98.69 57 PRO B O 1
ATOM 1455 N N . TYR B 1 58 ? -11.234 6.875 10.773 1 98.62 58 TYR B N 1
ATOM 1456 C CA . TYR B 1 58 ? -11.859 5.625 10.352 1 98.62 58 TYR B CA 1
ATOM 1457 C C . TYR B 1 58 ? -10.836 4.688 9.727 1 98.62 58 TYR B C 1
ATOM 1459 O O . TYR B 1 58 ? -11.117 3.51 9.5 1 98.62 58 TYR B O 1
ATOM 1467 N N . SER B 1 59 ? -9.664 5.203 9.43 1 98.75 59 SER B N 1
ATOM 1468 C CA . SER B 1 59 ? -8.742 4.41 8.625 1 98.75 59 SER B CA 1
ATOM 1469 C C . SER B 1 59 ? -7.398 4.23 9.328 1 98.75 59 SER B C 1
ATOM 1471 O O . SER B 1 59 ? -6.91 5.152 9.984 1 98.75 59 SER B O 1
ATOM 1473 N N . GLU B 1 60 ? -6.855 3.086 9.164 1 98.81 60 GLU B N 1
ATOM 1474 C CA . GLU B 1 60 ? -5.43 2.867 9.383 1 98.81 60 GLU B CA 1
ATOM 1475 C C . GLU B 1 60 ? -4.613 3.324 8.18 1 98.81 60 GLU B C 1
ATOM 1477 O O . GLU B 1 60 ? -5.094 3.285 7.043 1 98.81 60 GLU B O 1
ATOM 1482 N N . GLU B 1 61 ? -3.406 3.738 8.453 1 98.88 61 GLU B N 1
ATOM 1483 C CA . GLU B 1 61 ? -2.514 4.121 7.359 1 98.88 61 GLU B CA 1
ATOM 1484 C C . GLU B 1 61 ? -1.22 3.314 7.395 1 98.88 61 GLU B C 1
ATOM 1486 O O . GLU B 1 61 ? -0.601 3.172 8.453 1 98.88 61 GLU B O 1
ATOM 1491 N N . PHE B 1 62 ? -0.898 2.748 6.32 1 98.94 62 PHE B N 1
ATOM 1492 C CA . PHE B 1 62 ? 0.329 2.012 6.039 1 98.94 62 PHE B CA 1
ATOM 1493 C C . PHE B 1 62 ? 1.251 2.822 5.133 1 98.94 62 PHE B C 1
ATOM 1495 O O . PHE B 1 62 ? 0.836 3.281 4.066 1 98.94 62 PHE B O 1
ATOM 1502 N N . LEU B 1 63 ? 2.453 3.068 5.555 1 98.94 63 LEU B N 1
ATOM 1503 C CA 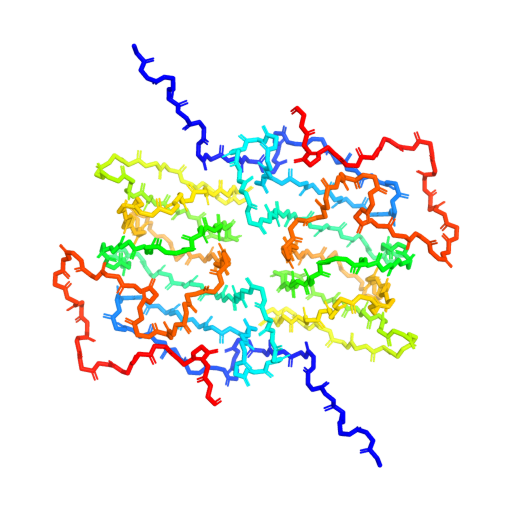. LEU B 1 63 ? 3.383 3.881 4.777 1 98.94 63 LEU B CA 1
ATOM 1504 C C . LEU B 1 63 ? 4.723 3.17 4.617 1 98.94 63 LEU B C 1
ATOM 1506 O O . LEU B 1 63 ? 5.359 2.803 5.605 1 98.94 63 LEU B O 1
ATOM 1510 N N . TYR B 1 64 ? 5.141 2.922 3.42 1 98.94 64 TYR B N 1
ATOM 1511 C CA . TYR B 1 64 ? 6.414 2.289 3.084 1 98.94 64 TYR B CA 1
ATOM 1512 C C . TYR B 1 64 ? 7.348 3.275 2.396 1 98.94 64 TYR B C 1
ATOM 1514 O O . TYR B 1 64 ? 6.984 3.889 1.391 1 98.94 64 TYR B O 1
ATOM 1522 N N . VAL B 1 65 ? 8.594 3.381 2.859 1 98.94 65 VAL B N 1
ATOM 1523 C CA . VAL B 1 65 ? 9.555 4.312 2.283 1 98.94 65 VAL B CA 1
ATOM 1524 C C . VAL B 1 65 ? 10.336 3.623 1.166 1 98.94 65 VAL B C 1
ATOM 1526 O O . VAL B 1 65 ? 11.086 2.678 1.417 1 98.94 65 VAL B O 1
ATOM 1529 N N . VAL B 1 66 ? 10.164 4.16 -0.035 1 98.38 66 VAL B N 1
ATOM 1530 C CA . VAL B 1 66 ? 10.75 3.609 -1.255 1 98.38 66 VAL B CA 1
ATOM 1531 C C . VAL B 1 66 ? 12.156 4.168 -1.451 1 98.38 66 VAL B C 1
ATOM 1533 O O . VAL B 1 66 ? 13.055 3.453 -1.889 1 98.38 66 VAL B O 1
ATOM 1536 N N . ALA B 1 67 ? 12.289 5.395 -1.209 1 98.25 67 ALA B N 1
ATOM 1537 C CA . ALA B 1 67 ? 13.547 6.129 -1.373 1 98.25 67 ALA B CA 1
ATOM 1538 C C . ALA B 1 67 ? 13.703 7.188 -0.287 1 98.25 67 ALA B C 1
ATOM 1540 O O . ALA B 1 67 ? 12.719 7.777 0.164 1 98.25 67 ALA B O 1
ATOM 1541 N N . GLY B 1 68 ? 15 7.465 0.073 1 98.38 68 GLY B N 1
ATOM 1542 C CA . GLY B 1 68 ? 15.25 8.43 1.126 1 98.38 68 GLY B CA 1
ATOM 1543 C C . GLY B 1 68 ? 14.836 7.945 2.5 1 98.38 68 GLY B C 1
ATOM 1544 O O . GLY B 1 68 ? 14.898 6.746 2.787 1 98.38 68 GLY B O 1
ATOM 1545 N N . SER B 1 69 ? 14.656 8.891 3.377 1 98.56 69 SER B N 1
ATOM 1546 C CA . SER B 1 69 ? 14.203 8.633 4.738 1 98.56 69 SER B CA 1
ATOM 1547 C C . SER B 1 69 ? 13.203 9.68 5.203 1 98.56 69 SER B C 1
ATOM 1549 O O . SER B 1 69 ? 13.211 10.812 4.711 1 98.56 69 SER B O 1
ATOM 1551 N N . LEU B 1 70 ? 12.359 9.242 6.078 1 98.81 70 LEU B N 1
ATOM 1552 C CA . LEU B 1 70 ? 11.344 10.141 6.617 1 98.81 70 LEU B CA 1
ATOM 1553 C C . LEU B 1 70 ? 11.344 10.109 8.141 1 98.81 70 LEU B C 1
ATOM 1555 O O . LEU B 1 70 ? 11.789 9.133 8.742 1 98.81 70 LEU B O 1
ATOM 1559 N N . THR B 1 71 ? 10.953 11.156 8.68 1 98.69 71 THR B N 1
ATOM 1560 C CA . THR B 1 71 ? 10.547 11.203 10.078 1 98.69 71 THR B CA 1
ATOM 1561 C C . THR B 1 71 ? 9.039 11.352 10.203 1 98.69 71 THR B C 1
ATOM 1563 O O . THR B 1 71 ? 8.445 12.258 9.609 1 98.69 71 THR B O 1
ATOM 1566 N N . VAL B 1 72 ? 8.406 10.438 10.938 1 98.75 72 VAL B N 1
ATOM 1567 C CA . VAL B 1 72 ? 6.973 10.523 11.195 1 98.75 72 VAL B CA 1
ATOM 1568 C C . VAL B 1 72 ? 6.73 10.805 12.68 1 98.75 72 VAL B C 1
ATOM 1570 O O . VAL B 1 72 ? 7.207 10.062 13.547 1 98.75 72 VAL B O 1
ATOM 1573 N N . LEU B 1 73 ? 6.082 11.891 12.922 1 98.38 73 LEU B N 1
ATOM 1574 C CA . LEU B 1 73 ? 5.648 12.148 14.289 1 98.38 73 LEU B CA 1
ATOM 1575 C C . LEU B 1 73 ? 4.316 11.461 14.578 1 98.38 73 LEU B C 1
ATOM 1577 O O . LEU B 1 73 ? 3.322 11.719 13.898 1 98.38 73 LEU B O 1
ATOM 1581 N N . LEU B 1 74 ? 4.301 10.594 15.5 1 98.12 74 LEU B N 1
ATOM 1582 C CA . LEU B 1 74 ? 3.1 9.938 15.992 1 98.12 74 LEU B CA 1
ATOM 1583 C C . LEU B 1 74 ? 2.709 10.469 17.359 1 98.12 74 LEU B C 1
ATOM 1585 O O . LEU B 1 74 ? 3.41 10.234 18.359 1 98.12 74 LEU B O 1
ATOM 1589 N N . ASP B 1 75 ? 1.651 11.203 17.375 1 97.38 75 ASP B N 1
ATOM 1590 C CA . ASP B 1 75 ? 1.262 11.945 18.578 1 97.38 75 ASP B CA 1
ATOM 1591 C C . ASP B 1 75 ? 2.445 12.719 19.156 1 97.38 75 ASP B C 1
ATOM 1593 O O . ASP B 1 75 ? 2.709 12.648 20.359 1 97.38 75 ASP B O 1
ATOM 1597 N N . GLY B 1 76 ? 3.145 13.227 18.234 1 96.44 76 GLY B N 1
ATOM 1598 C CA . GLY B 1 76 ? 4.215 14.125 18.625 1 96.44 76 GLY B CA 1
ATOM 1599 C C . GLY B 1 76 ? 5.551 13.43 18.797 1 96.44 76 GLY B C 1
ATOM 1600 O O . GLY B 1 76 ? 6.594 14.086 18.891 1 96.44 76 GLY B O 1
ATOM 1601 N N . ALA B 1 77 ? 5.555 12.133 18.891 1 96.56 77 ALA B N 1
ATOM 1602 C CA . ALA B 1 77 ? 6.801 11.383 19.062 1 96.56 77 ALA B CA 1
ATOM 1603 C C . ALA B 1 77 ? 7.418 11.016 17.719 1 96.56 77 ALA B C 1
ATOM 1605 O O . ALA B 1 77 ? 6.781 10.367 16.891 1 96.56 77 ALA B O 1
ATOM 1606 N N . PRO B 1 78 ? 8.688 11.383 17.5 1 96.94 78 PRO B N 1
ATOM 1607 C CA . PRO B 1 78 ? 9.305 11.117 16.188 1 96.94 78 PRO B CA 1
ATOM 1608 C C . PRO B 1 78 ? 9.719 9.656 16.031 1 96.94 78 PRO B C 1
ATOM 1610 O O . PRO B 1 78 ? 10.234 9.039 16.969 1 96.94 78 PRO B O 1
ATOM 1613 N N . VAL B 1 79 ? 9.422 9.117 14.906 1 97.5 79 VAL B N 1
ATOM 1614 C CA . VAL B 1 79 ? 9.891 7.809 14.469 1 97.5 79 VAL B CA 1
ATOM 1615 C C . VAL B 1 79 ? 10.617 7.945 13.125 1 97.5 79 VAL B C 1
ATOM 1617 O O . VAL B 1 79 ? 10.078 8.516 12.18 1 97.5 79 VAL B O 1
ATOM 1620 N N . GLU B 1 80 ? 11.859 7.43 13.102 1 97.75 80 GLU B N 1
ATOM 1621 C CA . GLU B 1 80 ? 12.594 7.422 11.836 1 97.75 80 GLU B CA 1
ATOM 1622 C C . GLU B 1 80 ? 12.211 6.211 10.992 1 97.75 80 GLU B C 1
ATOM 1624 O O . GLU B 1 80 ? 12.148 5.086 11.5 1 97.75 80 GLU B O 1
ATOM 1629 N N . VAL B 1 81 ? 11.945 6.461 9.773 1 98.62 81 VAL B N 1
ATOM 1630 C CA . VAL B 1 81 ? 11.594 5.41 8.82 1 98.62 81 VAL B CA 1
ATOM 1631 C C . VAL B 1 81 ? 12.562 5.434 7.641 1 98.62 81 VAL B C 1
ATOM 1633 O O . VAL B 1 81 ? 12.477 6.312 6.777 1 98.62 81 VAL B O 1
ATOM 1636 N N . ALA B 1 82 ? 13.445 4.469 7.605 1 98.44 82 ALA B N 1
ATOM 1637 C CA . ALA B 1 82 ? 14.477 4.41 6.574 1 98.44 82 ALA B CA 1
ATOM 1638 C C . ALA B 1 82 ? 13.945 3.768 5.297 1 98.44 82 ALA B C 1
ATOM 1640 O O . ALA B 1 82 ? 12.883 3.135 5.309 1 98.44 82 ALA B O 1
ATOM 1641 N N . GLN B 1 83 ? 14.719 4.012 4.23 1 98.62 83 GLN B N 1
ATOM 1642 C CA . GLN B 1 83 ? 14.406 3.295 2.996 1 98.62 83 GLN B CA 1
ATOM 1643 C C . GLN B 1 83 ? 14.242 1.801 3.254 1 98.62 83 GLN B C 1
ATOM 1645 O O . GLN B 1 83 ? 15.031 1.197 3.977 1 98.62 83 GLN B O 1
ATOM 1650 N N . GLY B 1 84 ? 13.164 1.265 2.707 1 98.69 84 GLY B N 1
ATOM 1651 C CA . GLY B 1 84 ? 12.945 -0.164 2.869 1 98.69 84 GLY B CA 1
ATOM 1652 C C . GLY B 1 84 ? 12.219 -0.516 4.156 1 98.69 84 GLY B C 1
ATOM 1653 O O . GLY B 1 84 ? 12.094 -1.692 4.5 1 98.69 84 GLY B O 1
ATOM 1654 N N . SER B 1 85 ? 11.812 0.475 4.859 1 98.88 85 SER B N 1
ATOM 1655 C CA . SER B 1 85 ? 11.016 0.266 6.062 1 98.88 85 SER B CA 1
ATOM 1656 C C . SER B 1 85 ? 9.609 0.839 5.906 1 98.88 85 SER B C 1
ATOM 1658 O O . SER B 1 85 ? 9.375 1.685 5.043 1 98.88 85 SER B O 1
ATOM 1660 N N . ALA B 1 86 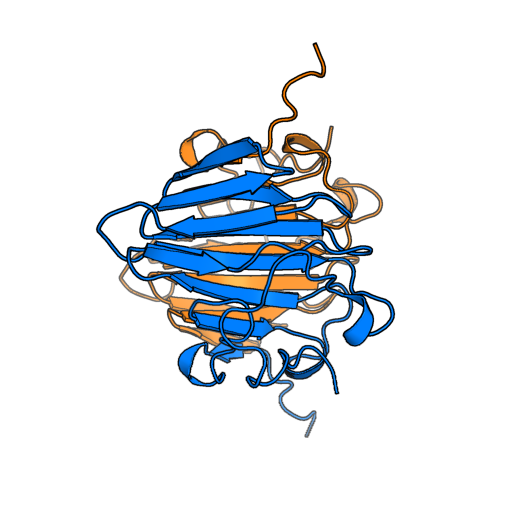? 8.695 0.263 6.738 1 98.94 86 ALA B N 1
ATOM 1661 C CA . ALA B 1 86 ? 7.312 0.722 6.758 1 98.94 86 ALA B CA 1
ATOM 1662 C C . ALA B 1 86 ? 6.891 1.138 8.164 1 98.94 86 ALA B C 1
ATOM 1664 O O . ALA B 1 86 ? 7.371 0.577 9.156 1 98.94 86 ALA B O 1
ATOM 1665 N N . VAL B 1 87 ? 6 2.115 8.203 1 98.94 87 VAL B N 1
ATOM 1666 C CA . VAL B 1 87 ? 5.457 2.572 9.477 1 98.94 87 VAL B CA 1
ATOM 1667 C C . VAL B 1 87 ? 3.934 2.463 9.461 1 98.94 87 VAL B C 1
ATOM 1669 O O . VAL B 1 87 ? 3.299 2.727 8.438 1 98.94 87 VAL B O 1
ATOM 1672 N N . PHE B 1 88 ? 3.373 2.076 10.57 1 98.88 88 PHE B N 1
ATOM 1673 C CA . PHE B 1 88 ? 1.939 1.893 10.758 1 98.88 88 PHE B CA 1
ATOM 1674 C C . PHE B 1 88 ? 1.356 3.023 11.602 1 98.88 88 PHE B C 1
ATOM 1676 O O . PHE B 1 88 ? 1.878 3.338 12.672 1 98.88 88 PHE B O 1
ATOM 1683 N N . VAL B 1 89 ? 0.304 3.662 11.102 1 98.81 89 VAL B N 1
ATOM 1684 C CA . VAL B 1 89 ? -0.417 4.695 11.836 1 98.81 89 VAL B CA 1
ATOM 1685 C C . VAL B 1 89 ? -1.814 4.195 12.195 1 98.81 89 VAL B C 1
ATOM 1687 O O . VAL B 1 89 ? -2.678 4.07 11.328 1 98.81 89 VAL B O 1
ATOM 1690 N N . PRO B 1 90 ? -2.107 3.99 13.445 1 98.44 90 PRO B N 1
ATOM 1691 C CA . PRO B 1 90 ? -3.43 3.5 13.844 1 98.44 90 PRO B CA 1
ATOM 1692 C C . PRO B 1 90 ? -4.531 4.539 13.641 1 98.44 90 PRO B C 1
ATOM 1694 O O . PRO B 1 90 ? -4.242 5.734 13.539 1 98.44 90 PRO B O 1
ATOM 1697 N N . ILE B 1 91 ? -5.754 4.004 13.602 1 98.69 91 ILE B N 1
ATOM 1698 C CA . ILE B 1 91 ? -6.926 4.875 13.555 1 98.69 91 ILE B CA 1
ATOM 1699 C C . ILE B 1 91 ? -6.867 5.871 14.711 1 98.69 91 ILE B C 1
ATOM 1701 O O . ILE B 1 91 ? -6.598 5.496 15.852 1 98.69 91 ILE B O 1
ATOM 1705 N N . GLY B 1 92 ? -6.996 7.141 14.352 1 98.56 92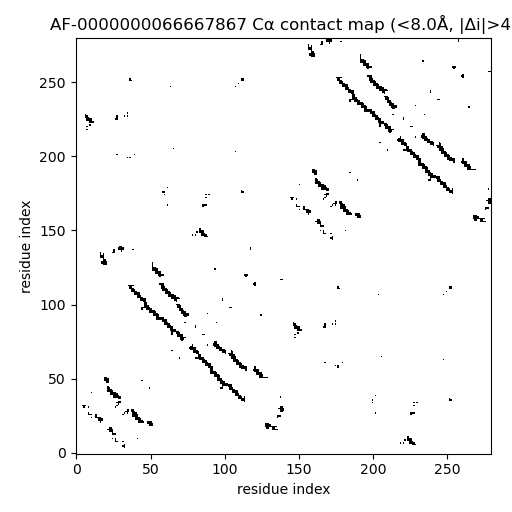 GLY B N 1
ATOM 1706 C CA . GLY B 1 92 ? -7.145 8.172 15.367 1 98.56 92 GLY B CA 1
ATOM 1707 C C . GLY B 1 92 ? -5.82 8.75 15.836 1 98.56 92 GLY B C 1
ATOM 1708 O O . GLY B 1 92 ? -5.789 9.688 16.625 1 98.56 92 GLY B O 1
ATOM 1709 N N . VAL B 1 93 ? -4.723 8.227 15.414 1 98.44 93 VAL B N 1
ATOM 1710 C CA . VAL B 1 93 ? -3.418 8.711 15.859 1 98.44 93 VAL B CA 1
ATOM 1711 C C . VAL B 1 93 ? -2.988 9.898 14.992 1 98.44 93 VAL B C 1
ATOM 1713 O O . VAL B 1 93 ? -2.959 9.797 13.766 1 98.44 93 VAL B O 1
ATOM 1716 N N . ARG B 1 94 ? -2.693 10.969 15.625 1 98.56 94 ARG B N 1
ATOM 1717 C CA . ARG B 1 94 ? -2.15 12.125 14.914 1 98.56 94 ARG B CA 1
ATOM 1718 C C . ARG B 1 94 ? -0.774 11.812 14.336 1 98.56 94 ARG B C 1
ATOM 1720 O O . ARG B 1 94 ? 0.059 11.195 15 1 98.56 94 ARG B O 1
ATOM 1727 N N . HIS B 1 95 ? -0.578 12.258 13.109 1 98.69 95 HIS B N 1
ATOM 1728 C CA . HIS B 1 95 ? 0.729 12.008 12.508 1 98.69 95 HIS B CA 1
ATOM 1729 C C . HIS B 1 95 ? 1.127 13.133 11.562 1 98.69 95 HIS B C 1
ATOM 1731 O O . HIS B 1 95 ? 0.264 13.789 10.977 1 98.69 95 HIS B O 1
ATOM 1737 N N . ARG B 1 96 ? 2.334 13.43 11.57 1 98.69 96 ARG B N 1
ATOM 1738 C CA . ARG B 1 96 ? 3.035 14.367 10.695 1 98.69 96 ARG B CA 1
ATOM 1739 C C . ARG B 1 96 ? 4.207 13.688 9.992 1 98.69 96 ARG B C 1
ATOM 1741 O O . ARG B 1 96 ? 4.992 12.984 10.633 1 98.69 96 ARG B O 1
ATOM 1748 N N . VAL B 1 97 ? 4.277 13.797 8.664 1 98.88 97 VAL B N 1
ATOM 1749 C CA . VAL B 1 97 ? 5.348 13.164 7.906 1 98.88 97 VAL B CA 1
ATOM 1750 C C . VAL B 1 97 ? 6.316 14.227 7.391 1 98.88 97 VAL B C 1
ATOM 1752 O O . VAL B 1 97 ? 5.906 15.172 6.719 1 98.88 97 VAL B O 1
ATOM 1755 N N . GLN B 1 98 ? 7.609 13.984 7.676 1 98.75 98 GLN B N 1
ATOM 1756 C CA . GLN B 1 98 ? 8.578 15.023 7.34 1 98.75 98 GLN B CA 1
ATOM 1757 C C . GLN B 1 98 ? 9.828 14.422 6.699 1 98.75 98 GLN B C 1
ATOM 1759 O O . GLN B 1 98 ? 10.219 13.297 7.027 1 98.75 98 GLN B O 1
ATOM 1764 N N . ASN B 1 99 ? 10.422 15.195 5.781 1 98.88 99 ASN B N 1
ATOM 1765 C CA . ASN B 1 99 ? 11.75 14.898 5.266 1 98.88 99 ASN B CA 1
ATOM 1766 C C . ASN B 1 99 ? 12.805 15.828 5.875 1 98.88 99 ASN B C 1
ATOM 1768 O O . ASN B 1 99 ? 13.047 16.922 5.363 1 98.88 99 ASN B O 1
ATOM 1772 N N . ASP B 1 100 ? 13.484 15.305 6.824 1 97.88 100 ASP B N 1
ATOM 1773 C CA . ASP B 1 100 ? 14.516 16.078 7.512 1 97.88 100 ASP B CA 1
ATOM 1774 C C . ASP B 1 100 ? 15.883 15.836 6.883 1 97.88 100 ASP B C 1
ATOM 1776 O O . ASP B 1 100 ? 16.891 16.312 7.398 1 97.88 100 ASP B O 1
ATOM 1780 N N . GLY B 1 101 ? 15.891 15.008 5.934 1 97.06 101 GLY B N 1
ATOM 1781 C CA . GLY B 1 101 ? 17.156 14.688 5.273 1 97.06 101 GLY B CA 1
ATOM 1782 C C . GLY B 1 101 ? 17.531 15.688 4.195 1 97.06 101 GLY B C 1
ATOM 1783 O O . GLY B 1 101 ? 16.875 16.719 4.043 1 97.06 101 GLY B O 1
ATOM 1784 N N . SER B 1 102 ? 18.594 15.383 3.469 1 97.75 102 SER B N 1
ATOM 1785 C CA . SER B 1 102 ? 19.141 16.297 2.469 1 97.75 102 SER B CA 1
ATOM 1786 C C . SER B 1 102 ? 18.797 15.836 1.055 1 97.75 102 SER B C 1
ATOM 1788 O O . SER B 1 102 ? 19.094 16.531 0.081 1 97.75 102 SER B O 1
ATOM 1790 N N . ALA B 1 103 ? 18.188 14.695 0.941 1 98.31 103 ALA B N 1
ATOM 1791 C CA . ALA B 1 103 ? 17.75 14.156 -0.347 1 98.31 103 ALA B CA 1
ATOM 1792 C C . ALA B 1 103 ? 16.234 13.953 -0.377 1 98.31 103 ALA B C 1
ATOM 1794 O O . ALA B 1 103 ? 15.602 13.82 0.671 1 98.31 103 ALA B O 1
ATOM 1795 N N . PRO B 1 104 ? 15.633 13.945 -1.557 1 98.75 104 PRO B N 1
ATOM 1796 C CA . PRO B 1 104 ? 14.195 13.68 -1.635 1 98.75 104 PRO B CA 1
ATOM 1797 C C . PRO B 1 104 ? 13.812 12.32 -1.058 1 98.75 104 PRO B C 1
ATOM 1799 O O . PRO B 1 104 ? 14.617 11.375 -1.103 1 98.75 104 PRO B O 1
ATOM 1802 N N . ALA B 1 105 ? 12.672 12.281 -0.518 1 98.88 105 ALA B N 1
ATOM 1803 C CA . ALA B 1 105 ? 12.109 11.031 -0.01 1 98.88 105 ALA B CA 1
ATOM 1804 C C . ALA B 1 105 ? 10.82 10.672 -0.739 1 98.88 105 ALA B C 1
ATOM 1806 O O . ALA B 1 105 ? 10.055 11.555 -1.136 1 98.88 105 ALA B O 1
ATOM 1807 N N . GLU B 1 106 ? 10.617 9.375 -0.962 1 98.81 106 GLU B N 1
ATOM 1808 C CA . GLU B 1 106 ? 9.406 8.852 -1.591 1 98.81 106 GLU B CA 1
ATOM 1809 C C . GLU B 1 106 ? 8.82 7.699 -0.779 1 98.81 106 GLU B C 1
ATOM 1811 O O . GLU B 1 106 ? 9.555 6.867 -0.248 1 98.81 106 GLU B O 1
ATOM 1816 N N . ALA B 1 107 ? 7.504 7.703 -0.724 1 98.94 107 ALA B N 1
ATOM 1817 C CA . ALA B 1 107 ? 6.82 6.633 -0.004 1 98.94 107 ALA B CA 1
ATOM 1818 C C . ALA B 1 107 ? 5.527 6.23 -0.713 1 98.94 107 ALA B C 1
ATOM 1820 O O . ALA B 1 107 ? 4.988 7 -1.512 1 98.94 107 ALA B O 1
ATOM 1821 N N . VAL B 1 108 ? 5.125 5.016 -0.488 1 98.94 108 VAL B N 1
ATOM 1822 C CA . VAL B 1 108 ? 3.809 4.504 -0.859 1 98.94 108 VAL B CA 1
ATOM 1823 C C . VAL B 1 108 ? 2.912 4.438 0.375 1 98.94 108 VAL B C 1
ATOM 1825 O O . VAL B 1 108 ? 3.334 3.965 1.433 1 98.94 108 VAL B O 1
ATOM 1828 N N . PHE B 1 109 ? 1.7 4.984 0.255 1 98.88 109 PHE B N 1
ATOM 1829 C CA . PHE B 1 109 ? 0.778 4.938 1.383 1 98.88 109 PHE B CA 1
ATOM 1830 C C . PHE B 1 109 ? -0.519 4.238 0.993 1 98.88 109 PHE B C 1
ATOM 1832 O O . PHE B 1 109 ? -0.917 4.262 -0.174 1 98.88 109 PHE B O 1
ATOM 1839 N N . GLN B 1 110 ? -1.093 3.627 1.931 1 98.81 110 GLN B N 1
ATOM 1840 C CA . GLN B 1 110 ? -2.41 3.014 1.797 1 98.81 110 GLN B CA 1
ATOM 1841 C C . GLN B 1 110 ? -3.256 3.248 3.047 1 98.81 110 GLN B C 1
ATOM 1843 O O . GLN B 1 110 ? -2.744 3.186 4.168 1 98.81 110 GLN B O 1
ATOM 1848 N N . LEU B 1 111 ? -4.469 3.57 2.834 1 98.81 111 LEU B N 1
ATOM 1849 C CA . LEU B 1 111 ? -5.418 3.721 3.932 1 98.81 111 LEU B CA 1
ATOM 1850 C C . LEU B 1 111 ? -6.574 2.736 3.787 1 98.81 111 LEU B C 1
ATOM 1852 O O . LEU B 1 111 ? -7.078 2.523 2.684 1 98.81 111 LEU B O 1
ATOM 1856 N N . ALA B 1 112 ? -6.918 2.152 4.809 1 98.81 112 ALA B N 1
ATOM 1857 C CA . ALA B 1 112 ? -8.07 1.262 4.91 1 98.81 112 ALA B CA 1
ATOM 1858 C C . ALA B 1 112 ? -8.578 1.181 6.344 1 98.81 112 ALA B C 1
ATOM 1860 O O . ALA B 1 112 ? -7.801 1.315 7.293 1 98.81 112 ALA B O 1
ATOM 1861 N N . PRO B 1 113 ? -9.867 0.953 6.664 1 98.62 113 PRO B N 1
ATOM 1862 C CA . PRO B 1 113 ? -10.945 0.972 5.676 1 98.62 113 PRO B CA 1
ATOM 1863 C C . PRO B 1 113 ? -11.281 2.383 5.195 1 98.62 113 PRO B C 1
ATOM 1865 O O . PRO B 1 113 ? -10.648 3.352 5.629 1 98.62 113 PRO B O 1
ATOM 1868 N N . LEU B 1 114 ? -12.109 2.467 4.203 1 98.44 114 LEU B N 1
ATOM 1869 C CA . LEU B 1 114 ? -12.594 3.764 3.742 1 98.44 114 LEU B CA 1
ATOM 1870 C C . LEU B 1 114 ? -13.445 4.438 4.812 1 98.44 114 LEU B C 1
ATOM 1872 O O . LEU B 1 114 ? -14.172 3.768 5.555 1 98.44 114 LEU B O 1
ATOM 1876 N N . ALA B 1 115 ? -13.312 5.758 4.879 1 97.56 115 ALA B N 1
ATOM 1877 C CA . ALA B 1 115 ? -14.289 6.52 5.652 1 97.56 115 ALA B CA 1
ATOM 1878 C C . ALA B 1 115 ? -15.68 6.414 5.039 1 97.56 115 ALA B C 1
ATOM 1880 O O . ALA B 1 115 ? -15.812 6.129 3.844 1 97.56 115 ALA B O 1
ATOM 1881 N N . PRO B 1 116 ? -16.719 6.617 5.848 1 96.25 116 PRO B N 1
ATOM 1882 C CA . PRO B 1 116 ? -18.078 6.566 5.297 1 96.25 116 PRO B CA 1
ATOM 1883 C C . PRO B 1 116 ? -18.281 7.523 4.121 1 96.25 116 PRO B C 1
ATOM 1885 O O . PRO B 1 116 ? -19.031 7.215 3.191 1 96.25 116 PRO B O 1
ATOM 1888 N N . GLU B 1 117 ? -17.641 8.641 4.215 1 93.25 117 GLU B N 1
ATOM 1889 C CA . GLU B 1 117 ? -17.531 9.594 3.115 1 93.25 117 GLU B CA 1
ATOM 1890 C C . GLU B 1 117 ? -16.188 10.297 3.123 1 93.25 117 GLU B C 1
ATOM 1892 O O . GLU B 1 117 ? -15.555 10.438 4.176 1 93.25 117 GLU B O 1
ATOM 1897 N N . PRO B 1 118 ? -15.703 10.711 1.955 1 90.25 118 PRO B N 1
ATOM 1898 C CA . PRO B 1 118 ? -14.344 11.258 1.838 1 90.25 118 PRO B CA 1
ATOM 1899 C C . PRO B 1 118 ? -14.102 12.438 2.779 1 90.25 118 PRO B C 1
ATOM 1901 O O . PRO B 1 118 ? -13.023 12.539 3.373 1 90.25 118 PRO B O 1
ATOM 1904 N N . ALA B 1 119 ? -15.062 13.297 3.006 1 91 119 ALA B N 1
ATOM 1905 C CA . ALA B 1 119 ? -14.891 14.508 3.809 1 91 119 ALA B CA 1
ATOM 1906 C C . ALA B 1 119 ? -14.602 14.164 5.266 1 91 119 ALA B C 1
ATOM 1908 O O . ALA B 1 119 ? -14.094 15 6.02 1 91 119 ALA B O 1
ATOM 1909 N N . LEU B 1 120 ? -14.852 12.875 5.594 1 95.25 120 LEU B N 1
ATOM 1910 C CA . LEU B 1 120 ? -14.68 12.453 6.977 1 95.25 120 LEU B CA 1
ATOM 1911 C C . LEU B 1 120 ? -13.352 11.727 7.168 1 95.25 120 LEU B C 1
ATOM 1913 O O . LEU B 1 120 ? -13.023 11.312 8.281 1 95.25 120 LEU B O 1
ATOM 1917 N N . GLY B 1 121 ? -12.594 11.625 6.117 1 96.31 121 GLY B N 1
ATOM 1918 C CA . GLY B 1 121 ? -11.43 10.758 6.156 1 96.31 121 GLY B CA 1
ATOM 1919 C C . GLY B 1 121 ? -10.25 11.367 6.879 1 96.31 121 GLY B C 1
ATOM 1920 O O . GLY B 1 121 ? -9.375 10.656 7.371 1 96.31 121 GLY B O 1
ATOM 1921 N N . HIS B 1 122 ? -10.164 12.688 6.898 1 96.94 122 HIS B N 1
ATOM 1922 C CA . HIS B 1 122 ? -9.031 13.391 7.492 1 96.94 122 HIS B CA 1
ATOM 1923 C C . HIS B 1 122 ? -9.492 14.516 8.406 1 96.94 122 HIS B C 1
ATOM 1925 O O . HIS B 1 122 ? -10.453 15.227 8.086 1 96.94 122 HIS B O 1
ATOM 1931 N N . VAL B 1 123 ? -8.883 14.617 9.516 1 98.06 123 VAL B N 1
ATOM 1932 C CA . VAL B 1 123 ? -9.023 15.766 10.406 1 98.06 123 VAL B CA 1
ATOM 1933 C C . VAL B 1 123 ? -7.68 16.469 10.562 1 98.06 123 VAL B C 1
ATOM 1935 O O . VAL B 1 123 ? -6.75 15.914 11.148 1 98.06 123 VAL B O 1
ATOM 1938 N N . ASP B 1 124 ? -7.555 17.672 10.039 1 97.88 124 ASP B N 1
ATOM 1939 C CA . ASP B 1 124 ? -6.324 18.453 10.109 1 97.88 124 ASP B CA 1
ATOM 1940 C C . ASP B 1 124 ? -6.137 19.062 11.492 1 97.88 124 ASP B C 1
ATOM 1942 O O . ASP B 1 124 ? -7.082 19.609 12.07 1 97.88 124 ASP B O 1
ATOM 1946 N N . THR B 1 125 ? -4.965 19.031 12.078 1 98.56 125 THR B N 1
ATOM 1947 C CA . THR B 1 125 ? -4.742 19.516 13.438 1 98.56 125 THR B CA 1
ATOM 1948 C C . THR B 1 125 ? -3.648 20.578 13.461 1 98.56 125 THR B C 1
ATOM 1950 O O . THR B 1 125 ? -3.178 20.969 14.531 1 98.56 125 THR B O 1
ATOM 1953 N N . GLU B 1 126 ? -3.146 20.922 12.367 1 97.62 126 GLU B N 1
ATOM 1954 C CA . GLU B 1 126 ? -2.236 22.062 12.203 1 97.62 126 GLU B CA 1
ATOM 1955 C C . GLU B 1 126 ? -2.533 22.828 10.922 1 97.62 126 GLU B C 1
ATOM 1957 O O . GLU B 1 126 ? -3.258 22.344 10.055 1 97.62 126 GLU B O 1
ATOM 1962 N N . PRO B 1 127 ? -2.098 24.109 10.797 1 97.31 127 PRO B 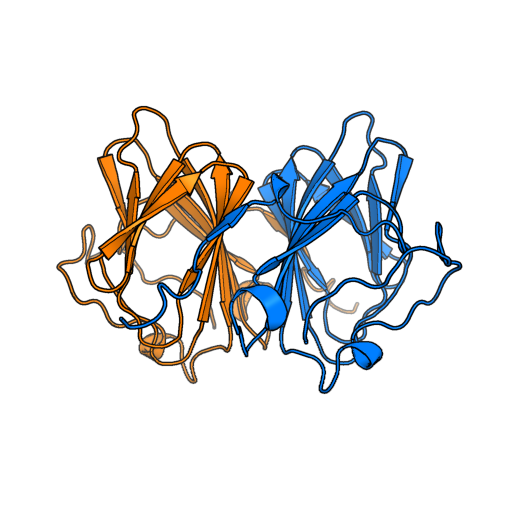N 1
ATOM 1963 C CA . PRO B 1 127 ? -2.387 24.875 9.578 1 97.31 127 PRO B CA 1
ATOM 1964 C C . PRO B 1 127 ? -1.938 24.156 8.312 1 97.31 127 PRO B C 1
ATOM 1966 O O . PRO B 1 127 ? -0.875 23.531 8.289 1 97.31 127 PRO B O 1
ATOM 1969 N N . LEU B 1 128 ? -2.762 24.281 7.293 1 97.25 128 LEU B N 1
ATOM 1970 C CA . LEU B 1 128 ? -2.459 23.656 6.008 1 97.25 128 LEU B CA 1
ATOM 1971 C C . LEU B 1 128 ? -1.414 24.453 5.246 1 97.25 128 LEU B C 1
ATOM 1973 O O . LEU B 1 128 ? -1.535 25.672 5.117 1 97.25 128 LEU B O 1
ATOM 1977 N N . PRO B 1 129 ? -0.406 23.797 4.77 1 96.06 129 PRO B N 1
ATOM 1978 C CA . PRO B 1 129 ? 0.583 24.484 3.941 1 96.06 129 PRO B CA 1
ATOM 1979 C C . PRO B 1 129 ? -0.039 25.188 2.73 1 96.06 129 PRO B C 1
ATOM 1981 O O . PRO B 1 129 ? 0.39 26.266 2.348 1 96.06 129 PRO B O 1
ATOM 1984 N N . ASP B 1 130 ? -1.048 24.5 2.078 1 95.62 130 ASP B N 1
ATOM 1985 C CA . ASP B 1 130 ? -1.769 25.062 0.948 1 95.62 130 ASP B CA 1
ATOM 1986 C C . ASP B 1 130 ? -3.275 24.875 1.101 1 95.62 130 ASP B C 1
ATOM 1988 O O . ASP B 1 130 ? -3.869 24.031 0.432 1 95.62 130 ASP B O 1
ATOM 1992 N N . PRO B 1 131 ? -3.932 25.703 1.843 1 93.69 131 PRO B N 1
ATOM 1993 C CA . PRO B 1 131 ? -5.352 25.516 2.15 1 93.69 131 PRO B CA 1
ATOM 1994 C C . PRO B 1 131 ? -6.25 25.703 0.931 1 93.69 131 PRO B C 1
ATOM 1996 O O . PRO B 1 131 ? -7.398 25.25 0.929 1 93.69 131 PRO B O 1
ATOM 1999 N N . ASP B 1 132 ? -5.723 26.328 -0.113 1 92.81 132 ASP B N 1
ATOM 2000 C CA . ASP B 1 132 ? -6.539 26.625 -1.286 1 92.81 132 ASP B CA 1
ATOM 2001 C C . ASP B 1 132 ? -6.457 25.5 -2.312 1 92.81 132 ASP B C 1
ATOM 2003 O O . ASP B 1 132 ? -7.223 25.484 -3.279 1 92.81 132 ASP B O 1
ATOM 2007 N N . ALA B 1 133 ? -5.512 24.625 -2.088 1 91.38 133 ALA B N 1
ATOM 2008 C CA . ALA B 1 133 ? -5.41 23.469 -2.99 1 91.38 133 ALA B CA 1
ATOM 2009 C C . ALA B 1 133 ? -6.609 22.547 -2.832 1 91.38 133 ALA B C 1
ATOM 2011 O O . ALA B 1 133 ? -7.191 22.453 -1.749 1 91.38 133 ALA B O 1
ATOM 2012 N N . ALA B 1 134 ? -6.914 21.875 -3.957 1 84.94 134 ALA B N 1
ATOM 2013 C CA . ALA B 1 134 ? -8.047 20.953 -3.934 1 84.94 134 ALA B CA 1
ATOM 2014 C C . ALA B 1 134 ? -7.777 19.781 -2.992 1 84.94 134 ALA B C 1
ATOM 2016 O O . ALA B 1 134 ? -6.629 19.375 -2.795 1 84.94 134 ALA B O 1
ATOM 2017 N N . GLN B 1 135 ? -8.859 19.188 -2.457 1 82.5 135 GLN B N 1
ATOM 2018 C CA . GLN B 1 135 ? -8.758 17.938 -1.717 1 82.5 135 GLN B CA 1
ATOM 2019 C C . GLN B 1 135 ? -8.469 16.766 -2.654 1 82.5 135 GLN B C 1
ATOM 2021 O O . GLN B 1 135 ? -8.875 16.781 -3.818 1 82.5 135 GLN B O 1
ATOM 2026 N N . PRO B 1 136 ? -7.777 15.867 -2.066 1 80.12 136 PRO B N 1
ATOM 2027 C CA . PRO B 1 136 ? -7.598 14.68 -2.912 1 80.12 136 PRO B CA 1
ATOM 2028 C C . PRO B 1 136 ? -8.922 14.047 -3.33 1 80.12 136 PRO B C 1
ATOM 2030 O O . PRO B 1 136 ? -9.859 13.984 -2.529 1 80.12 136 PRO B O 1
ATOM 2033 N N . LYS B 1 137 ? -8.945 13.633 -4.59 1 82.44 137 LYS B N 1
ATOM 2034 C CA . LYS B 1 137 ? -10.141 12.969 -5.086 1 82.44 137 LYS B CA 1
ATOM 2035 C C . LYS B 1 137 ? -10.055 11.453 -4.891 1 82.44 137 LYS B C 1
ATOM 2037 O O . LYS B 1 137 ? -9.422 10.758 -5.688 1 82.44 137 LYS B O 1
ATOM 2042 N N . VAL B 1 138 ? -10.641 10.945 -3.883 1 89.81 138 VAL B N 1
ATOM 2043 C CA . VAL B 1 138 ? -10.586 9.523 -3.547 1 89.81 138 VAL B CA 1
ATOM 2044 C C . VAL B 1 138 ? -11.852 8.828 -4.047 1 89.81 138 VAL B C 1
ATOM 2046 O O . VAL B 1 138 ? -11.836 7.629 -4.324 1 89.81 138 VAL B O 1
ATOM 2049 N N . SER B 1 139 ? -12.945 9.586 -4.121 1 83.06 139 SER B N 1
ATOM 2050 C CA . SER B 1 139 ? -14.203 9.039 -4.613 1 83.06 139 SER B CA 1
ATOM 2051 C C . SER B 1 139 ? -14.867 9.992 -5.605 1 83.06 139 SER B C 1
ATOM 2053 O O . SER B 1 139 ? -14.398 11.117 -5.805 1 83.06 139 SER B O 1
ATOM 2055 N N . GLY B 1 140 ? -16.016 9.492 -6.316 1 71.38 140 GLY B N 1
ATOM 2056 C CA . GLY B 1 140 ? -16.859 10.305 -7.191 1 71.38 140 GLY B CA 1
ATOM 2057 C C . GLY B 1 140 ? -16.531 10.117 -8.664 1 71.38 140 GLY B C 1
ATOM 2058 O O . GLY B 1 140 ? -15.477 9.578 -9.008 1 71.38 140 GLY B O 1
#

Organism: Nocardia brasiliensis (strain ATCC 700358 / HUJEG-1) (NCBI:txid1133849)

Solvent-accessible surface area (backbone atoms only — not comparable to full-atom values): 13953 Å² total; per-residue (Å²): 126,80,68,82,71,59,40,67,36,48,51,89,79,42,74,69,28,38,24,42,28,43,45,29,31,72,44,46,16,36,42,65,54,61,42,80,38,32,36,33,29,39,40,39,24,48,55,73,29,37,34,49,33,27,27,20,76,56,22,32,36,42,36,34,26,72,35,44,42,36,37,36,24,51,75,76,44,77,41,81,38,44,52,52,16,32,39,58,41,56,57,58,45,38,36,28,43,31,18,83,46,90,54,56,20,32,31,42,35,35,36,24,38,56,40,99,43,77,86,58,36,59,44,74,77,48,80,52,76,28,76,84,44,62,73,78,74,50,60,118,128,78,67,81,70,59,41,67,36,46,51,89,78,43,75,69,28,40,23,41,28,42,45,30,30,73,45,46,15,36,42,65,54,60,42,79,37,33,36,33,30,38,38,39,23,49,54,73,30,37,33,48,34,26,28,20,74,54,22,31,36,42,37,36,25,74,36,45,42,36,36,37,24,51,74,77,45,78,42,81,38,44,51,52,16,30,39,58,42,55,58,58,46,37,36,28,43,31,18,83,46,90,53,56,23,31,30,42,37,35,37,24,40,56,40,99,43,76,85,59,38,59,46,74,76,50,79,52,76,28,75,85,45,62,75,76,74,49,60,117

Foldseek 3Di:
DPPPQDDDFDQVVFAFFQFQKFGKGWTAACARRNDQWWTKIKTKDAAFIKGAKKFFQAKKKKKAWQDAKKWKQWLHRTDIAGHGGMDIHDHPTIMMIHHNDNGMIMMMMMIGDDDPDPVRGIDGDDHTPHNPTDDHPRHD/DPPPQDDDFDQVVFAFFQFQKFGKGWTAACARRNDQWWTKIKTKDAAFIKGAKKFFQAKKKKKAWQDAKKWKQWLHRTDIAGHGGMDIHDHPTIIMIHHNDNGMIMMMMMIGDDDPDPVRGIDGDDHTPHNPTDDDDRHD

pLDDT: mean 94.82, std 11.07, range [27.44, 98.94]

Sequence (280 aa):
MDAAVTRVVAAADIAPNARRGGDLRVLLSPRTVESTSGFLGVLRLAPGEFVSEHYHPYSEEFLYVVAGSLTVLLDGAPVEVAQGSAVFVPIGVRHRVQNDGSAPAEAVFQLAPLAPEPALGHVDTEPLPDPDAAQPKVSGMDAAVTRVVAAADIAPNARRGGDLRVLLSPRTVESTSGFLGVLRLAPGEFVSEHYHPYSEEFLYVVAGSLTVLLDGAPVEVAQGSAVFVPIGVRHRVQNDGSAPAEAVFQLAPLAPEPALGHVDTEPLPDPDAAQPKVSG

InterPro domains:
  IPR011051 RmlC-like cupin domain superfamily [SSF51182] (9-132)
  IPR013096 Cupin 2, conserved barrel [PF07883] (42-108)
  IPR014710 RmlC-like jelly roll fold [G3DSA:2.60.120.10] (3-111)
  IPR016672 Polyketide biosynthesis protein CurC, predicted [PIRSF016602] (1-138)
  IPR052044 Polyketide Synthase Associated Protein [PTHR36114] (18-121)

Nearest PDB structures (foldseek):
  1o4t-assembly1_B  TM=8.570E-01  e=8.228E-09  Thermotoga maritima
  7x85-assembly2_C  TM=8.693E-01  e=8.090E-07  Gallus gallus
  7zvm-assembly1_A-2  TM=8.186E-01  e=6.196E-07  Thermococcus barophilus
  7zvy-assembly2_B  TM=8.010E-01  e=5.874E-07  Thermococcus kodakarensis
  7zvy-assembly1_G  TM=8.388E-01  e=1.707E-06  Thermococcus kodakarensis